Protein AF-A0A941YP83-F1 (afdb_monomer_lite)

Structure (mmCIF, N/CA/C/O backbone):
data_AF-A0A941YP83-F1
#
_entry.id   AF-A0A941YP83-F1
#
loop_
_atom_site.group_PDB
_atom_site.id
_atom_site.type_symbol
_atom_site.label_atom_id
_atom_site.label_alt_id
_atom_site.label_comp_id
_atom_site.label_asym_id
_atom_site.label_entity_id
_atom_site.label_seq_id
_atom_site.pdbx_PDB_ins_code
_atom_site.Cartn_x
_atom_site.Cartn_y
_atom_site.Cartn_z
_atom_site.occupancy
_atom_site.B_iso_or_equiv
_atom_site.auth_seq_id
_atom_site.auth_comp_id
_atom_site.auth_asym_id
_atom_site.auth_atom_id
_atom_site.pdbx_PDB_model_num
ATOM 1 N N . MET A 1 1 ? -4.737 12.667 20.890 1.00 59.06 1 MET A N 1
ATOM 2 C CA . MET A 1 1 ? -4.433 11.363 20.274 1.00 59.06 1 MET A CA 1
ATOM 3 C C . MET A 1 1 ? -3.071 11.506 19.653 1.00 59.06 1 MET A C 1
ATOM 5 O O . MET A 1 1 ? -2.906 12.387 18.814 1.00 59.06 1 MET A O 1
ATOM 9 N N . ASP A 1 2 ? -2.119 10.712 20.114 1.00 71.94 2 ASP A N 1
ATOM 10 C CA . ASP A 1 2 ? -0.749 10.791 19.626 1.00 71.94 2 ASP A CA 1
ATOM 11 C C . ASP A 1 2 ? -0.659 10.155 18.229 1.00 71.94 2 ASP A C 1
ATOM 13 O O . ASP A 1 2 ? -1.465 9.295 17.866 1.00 71.94 2 ASP A O 1
ATOM 17 N N . SER A 1 3 ? 0.315 10.579 17.419 1.00 72.56 3 SER A N 1
ATOM 18 C CA . SER A 1 3 ? 0.510 10.081 16.042 1.00 72.56 3 SER A CA 1
ATOM 19 C C . SER A 1 3 ? 0.628 8.545 15.974 1.00 72.56 3 SER A C 1
ATOM 21 O O . SER A 1 3 ? 0.035 7.891 15.105 1.00 72.56 3 SER A O 1
ATOM 23 N N . ASN A 1 4 ? 1.328 7.954 16.949 1.00 75.50 4 ASN A N 1
ATOM 24 C CA . ASN A 1 4 ? 1.486 6.504 17.060 1.00 75.50 4 ASN A CA 1
ATOM 25 C C . ASN A 1 4 ? 0.162 5.796 17.375 1.00 75.50 4 ASN A C 1
ATOM 27 O O . ASN A 1 4 ? -0.124 4.757 16.778 1.00 75.50 4 ASN A O 1
ATOM 31 N N . ASP A 1 5 ? -0.669 6.375 18.244 1.00 86.00 5 ASP A N 1
ATOM 32 C CA . ASP A 1 5 ? -1.965 5.800 18.613 1.00 86.00 5 ASP A CA 1
ATOM 33 C C . ASP A 1 5 ? -2.933 5.799 17.432 1.00 86.00 5 ASP A C 1
ATOM 35 O O . ASP A 1 5 ? -3.643 4.816 17.206 1.00 86.00 5 ASP A O 1
ATOM 39 N N . LEU A 1 6 ? -2.936 6.870 16.633 1.00 90.44 6 LEU A N 1
ATOM 40 C CA . LEU A 1 6 ? -3.755 6.947 15.424 1.00 90.44 6 LEU A CA 1
ATOM 41 C C . LEU A 1 6 ? -3.362 5.861 14.416 1.00 90.44 6 LEU A C 1
ATOM 43 O O . LEU A 1 6 ? -4.220 5.129 13.919 1.00 90.44 6 LEU A O 1
ATOM 47 N N . THR A 1 7 ? -2.065 5.737 14.134 1.00 92.75 7 THR A N 1
ATOM 48 C CA . THR A 1 7 ? -1.551 4.753 13.172 1.00 92.75 7 THR A CA 1
ATOM 49 C C . THR A 1 7 ? -1.855 3.326 13.630 1.00 92.75 7 THR A C 1
ATOM 51 O O . THR A 1 7 ? -2.344 2.511 12.846 1.00 92.75 7 THR A O 1
ATOM 54 N N . ALA A 1 8 ? -1.648 3.032 14.916 1.00 92.25 8 ALA A N 1
ATOM 55 C CA . ALA A 1 8 ? -1.985 1.740 15.506 1.00 92.25 8 ALA A CA 1
ATOM 56 C C . ALA A 1 8 ? -3.488 1.438 15.420 1.00 92.25 8 ALA A C 1
ATOM 58 O O . ALA A 1 8 ? -3.877 0.333 15.040 1.00 92.25 8 ALA A O 1
ATOM 59 N N . THR A 1 9 ? -4.333 2.431 15.713 1.00 93.75 9 THR A N 1
ATOM 60 C CA . THR A 1 9 ? -5.795 2.312 15.623 1.00 93.75 9 THR A CA 1
ATOM 61 C C . THR A 1 9 ? -6.236 2.006 14.194 1.00 93.75 9 THR A C 1
ATOM 63 O O . THR A 1 9 ? -7.055 1.111 13.979 1.00 93.75 9 THR A O 1
ATOM 66 N N . LEU A 1 10 ? -5.653 2.690 13.204 1.00 95.19 10 LEU A N 1
ATOM 67 C CA . LEU A 1 10 ? -5.913 2.435 11.790 1.00 95.19 10 LEU A CA 1
ATOM 68 C C . LEU A 1 10 ? -5.506 1.013 11.388 1.00 95.19 10 LEU A C 1
ATOM 70 O O . LEU A 1 10 ? -6.281 0.310 10.739 1.00 95.19 10 LEU A O 1
ATOM 74 N N . TYR A 1 11 ? -4.304 0.577 11.776 1.00 95.75 11 TYR A N 1
ATOM 75 C CA . TYR A 1 11 ? -3.815 -0.764 11.455 1.00 95.75 11 TYR A CA 1
ATOM 76 C C . TYR A 1 11 ? -4.683 -1.846 12.082 1.00 95.75 11 TYR A C 1
ATOM 78 O O . TYR A 1 11 ? -5.019 -2.819 11.408 1.00 95.75 11 TYR A O 1
ATOM 86 N N . PHE A 1 12 ? -5.085 -1.659 13.338 1.00 94.81 12 PHE A N 1
ATOM 87 C CA . PHE A 1 12 ? -5.963 -2.586 14.034 1.00 94.81 12 PHE A CA 1
ATOM 88 C C . PHE A 1 12 ? -7.330 -2.685 13.349 1.00 94.81 12 PHE A C 1
ATOM 90 O O . PHE A 1 12 ? -7.764 -3.785 13.010 1.00 94.81 12 PHE A O 1
ATOM 97 N N . ALA A 1 13 ? -7.982 -1.550 13.081 1.00 95.19 13 ALA A N 1
ATOM 98 C CA . ALA A 1 13 ? -9.286 -1.526 12.421 1.00 95.19 13 ALA A CA 1
ATOM 99 C C . ALA A 1 13 ? -9.233 -2.165 11.020 1.00 95.19 13 ALA A C 1
ATOM 101 O O . ALA A 1 13 ? -10.118 -2.942 10.660 1.00 95.19 13 ALA A O 1
ATOM 102 N N . ALA A 1 14 ? -8.167 -1.911 10.252 1.00 96.00 14 ALA A N 1
ATOM 103 C CA . ALA A 1 14 ? -7.959 -2.541 8.951 1.00 96.00 14 ALA A CA 1
ATOM 104 C C . ALA A 1 14 ? -7.740 -4.060 9.062 1.00 96.00 14 ALA A C 1
ATOM 106 O O . ALA A 1 14 ? -8.318 -4.819 8.284 1.00 96.00 14 ALA A O 1
ATOM 107 N N . ALA A 1 15 ? -6.945 -4.512 10.037 1.00 94.56 15 ALA A N 1
ATOM 108 C CA . ALA A 1 15 ? -6.675 -5.929 10.270 1.00 94.56 15 ALA A CA 1
ATOM 109 C C . ALA A 1 15 ? -7.937 -6.693 10.686 1.00 94.56 15 ALA A C 1
ATOM 111 O O . ALA A 1 15 ? -8.229 -7.754 10.130 1.00 94.56 15 ALA A O 1
ATOM 112 N N . VAL A 1 16 ? -8.721 -6.122 11.604 1.00 93.94 16 VAL A N 1
ATOM 113 C CA . VAL A 1 16 ? -10.002 -6.692 12.029 1.00 93.94 16 VAL A CA 1
ATOM 114 C C . VAL A 1 16 ? -10.974 -6.779 10.862 1.00 93.94 16 VAL A C 1
ATOM 116 O O . VAL A 1 16 ? -11.584 -7.824 10.651 1.00 93.94 16 VAL A O 1
ATOM 119 N N . ARG A 1 17 ? -11.086 -5.713 10.066 1.00 92.56 17 ARG A N 1
ATOM 120 C CA . ARG A 1 17 ? -11.955 -5.697 8.889 1.00 92.56 17 ARG A CA 1
ATOM 121 C C . ARG A 1 17 ? -11.590 -6.792 7.885 1.00 92.56 17 ARG A C 1
ATOM 123 O O . ARG A 1 17 ? -12.476 -7.511 7.433 1.00 92.56 17 ARG A O 1
ATOM 130 N N . ALA A 1 18 ? -10.308 -6.906 7.545 1.00 93.38 18 ALA A N 1
ATOM 131 C CA . ALA A 1 18 ? -9.854 -7.820 6.501 1.00 93.38 18 ALA A CA 1
ATOM 132 C C . ALA A 1 18 ? -9.928 -9.292 6.929 1.00 93.38 18 ALA A C 1
ATOM 134 O O . ALA A 1 18 ? -10.187 -10.167 6.101 1.00 93.38 18 ALA A O 1
ATOM 135 N N . GLY A 1 19 ? -9.644 -9.569 8.207 1.00 90.56 19 GLY A N 1
ATOM 136 C CA . GLY A 1 19 ? -9.267 -10.910 8.635 1.00 90.56 19 GLY A CA 1
ATOM 137 C C . GLY A 1 19 ? -9.766 -11.374 9.985 1.00 90.56 19 GLY A C 1
ATOM 138 O O . GLY A 1 19 ? -9.390 -12.478 10.364 1.00 90.56 19 GLY A O 1
ATOM 139 N N . ALA A 1 20 ? -10.575 -10.609 10.720 1.00 91.06 20 ALA A N 1
ATOM 140 C CA . ALA A 1 20 ? -11.104 -11.127 11.975 1.00 91.06 20 ALA A CA 1
ATOM 141 C C . ALA A 1 20 ? -12.072 -12.298 11.756 1.00 91.06 20 ALA A C 1
ATOM 143 O O . ALA A 1 20 ? -12.874 -12.321 10.819 1.00 91.06 20 ALA A O 1
ATOM 144 N N . ASP A 1 21 ? -12.009 -13.269 12.660 1.00 88.69 21 ASP A N 1
ATOM 145 C CA . ASP A 1 21 ? -13.022 -14.306 12.792 1.00 88.69 21 ASP A CA 1
ATOM 146 C C . ASP A 1 21 ? -14.348 -13.741 13.338 1.00 88.69 21 ASP A C 1
ATOM 148 O O . ASP A 1 21 ? -14.451 -12.588 13.759 1.00 88.69 21 ASP A O 1
ATOM 152 N N . SER A 1 22 ? -15.398 -14.565 13.367 1.00 85.00 22 SER A N 1
ATOM 153 C CA . SER A 1 22 ? -16.713 -14.159 13.887 1.00 85.00 22 SER A CA 1
ATOM 154 C C . SER A 1 22 ? -16.694 -13.726 15.360 1.00 85.00 22 SER A C 1
ATOM 156 O O . SER A 1 22 ? -17.587 -13.002 15.808 1.00 85.00 22 SER A O 1
ATOM 158 N N . SER A 1 23 ? -15.703 -14.187 16.124 1.00 82.75 23 SER A N 1
ATOM 159 C CA . SER A 1 23 ? -15.506 -13.848 17.535 1.00 82.75 23 SER A CA 1
ATOM 160 C C . SER A 1 23 ? -14.744 -12.539 17.752 1.00 82.75 23 SER A C 1
ATOM 162 O O . SER A 1 23 ? -14.785 -12.023 18.867 1.00 82.75 23 SER A O 1
ATOM 164 N N . LEU A 1 24 ? -14.092 -11.982 16.723 1.00 85.81 24 LEU A N 1
ATOM 165 C CA . LEU A 1 24 ? -13.143 -10.863 16.822 1.00 85.81 24 LEU A CA 1
ATOM 166 C C . LEU A 1 24 ? -11.983 -11.126 17.795 1.00 85.81 24 LEU A C 1
ATOM 168 O O . LEU A 1 24 ? -11.380 -10.195 18.325 1.00 85.81 24 LEU A O 1
ATOM 172 N N . THR A 1 25 ? -11.675 -12.391 18.057 1.00 87.81 25 THR A N 1
ATOM 173 C CA . THR A 1 25 ? -10.585 -12.798 18.958 1.00 87.81 25 THR A CA 1
ATOM 174 C C . THR A 1 25 ? -9.349 -13.231 18.190 1.00 87.81 25 THR A C 1
ATOM 176 O O . THR A 1 25 ? -8.270 -13.355 18.770 1.00 87.81 25 THR A O 1
ATOM 179 N N . ARG A 1 26 ? -9.502 -13.473 16.887 1.00 90.69 26 ARG A N 1
ATOM 180 C CA . ARG A 1 26 ? -8.458 -14.002 16.022 1.00 90.69 26 ARG A CA 1
ATOM 181 C C . ARG A 1 26 ? -8.469 -13.293 14.680 1.00 90.69 26 ARG A C 1
ATOM 183 O O . ARG A 1 26 ? -9.531 -13.073 14.110 1.00 90.69 26 ARG A O 1
ATOM 190 N N . LEU A 1 27 ? -7.284 -13.007 14.159 1.00 91.06 27 LEU A N 1
ATOM 191 C CA . LEU A 1 27 ? -7.046 -12.643 12.773 1.00 91.06 27 LEU A CA 1
ATOM 192 C C . LEU A 1 27 ? -6.579 -13.881 12.005 1.00 91.06 27 LEU A C 1
ATOM 194 O O . LEU A 1 27 ? -5.657 -14.591 12.419 1.00 91.06 27 LEU A O 1
ATOM 198 N N . LEU A 1 28 ? -7.228 -14.137 10.880 1.00 90.56 28 LEU A N 1
ATOM 199 C CA . LEU A 1 28 ? -6.881 -15.199 9.952 1.00 90.56 28 LEU A CA 1
ATOM 200 C C . LEU A 1 28 ? -5.524 -14.918 9.279 1.00 90.56 28 LEU A C 1
ATOM 202 O O . LEU A 1 28 ? -5.130 -13.757 9.144 1.00 90.56 28 LEU A O 1
ATOM 206 N N . PRO A 1 29 ? -4.830 -15.968 8.804 1.00 89.00 29 PRO A N 1
ATOM 207 C CA . PRO A 1 29 ? -3.650 -15.813 7.962 1.00 89.00 29 PRO A CA 1
ATOM 208 C C . PRO A 1 29 ? -3.911 -14.929 6.746 1.00 89.00 29 PRO A C 1
ATOM 210 O O . PRO A 1 29 ? -4.977 -15.027 6.133 1.00 89.00 29 PRO A O 1
ATOM 213 N N . LEU A 1 30 ? -2.912 -14.137 6.349 1.00 88.94 30 LEU A N 1
ATOM 214 C CA . LEU A 1 30 ? -3.009 -13.214 5.214 1.00 88.94 30 LEU A CA 1
ATOM 215 C C . LEU A 1 30 ? -3.407 -13.925 3.903 1.00 88.94 30 LEU A C 1
ATOM 217 O O . LEU A 1 30 ? -4.178 -13.384 3.116 1.00 88.94 30 LEU A O 1
ATOM 221 N N . GLN A 1 31 ? -2.968 -15.172 3.699 1.00 86.06 31 GLN A N 1
ATOM 222 C CA . GLN A 1 31 ? -3.343 -15.985 2.529 1.00 86.06 31 GLN A CA 1
ATOM 223 C C . GLN A 1 31 ? -4.814 -16.428 2.514 1.00 86.06 31 GLN A C 1
ATOM 225 O O . GLN A 1 31 ? -5.319 -16.850 1.477 1.00 86.06 31 GLN A O 1
ATOM 230 N N . ARG A 1 32 ? -5.498 -16.389 3.663 1.00 87.75 32 ARG A N 1
ATOM 231 C CA . ARG A 1 32 ? -6.898 -16.817 3.814 1.00 87.75 32 ARG A CA 1
ATOM 232 C C . ARG A 1 32 ? -7.880 -15.646 3.841 1.00 87.75 32 ARG A C 1
ATOM 234 O O . ARG A 1 32 ? -9.071 -15.864 4.067 1.00 87.75 32 ARG A O 1
ATOM 241 N N . LEU A 1 33 ? -7.401 -14.418 3.648 1.00 90.12 33 LEU A N 1
ATOM 242 C CA . LEU A 1 33 ? -8.251 -13.234 3.647 1.00 90.12 33 LEU A CA 1
ATOM 243 C C . LEU A 1 33 ? -9.100 -13.172 2.375 1.00 90.12 33 LEU A C 1
ATOM 245 O O . LEU A 1 33 ? -8.645 -13.523 1.288 1.00 90.12 33 LEU A O 1
ATOM 249 N N . LYS A 1 34 ? -10.342 -12.698 2.513 1.00 88.19 34 LYS A N 1
ATOM 250 C CA . LYS A 1 34 ? -11.243 -12.468 1.370 1.00 88.19 34 LYS A CA 1
ATOM 251 C C . LYS A 1 34 ? -10.846 -11.233 0.566 1.00 88.19 34 LYS A C 1
ATOM 253 O O . LYS A 1 34 ? -11.000 -11.215 -0.649 1.00 88.19 34 LYS A O 1
ATOM 258 N N . GLU A 1 35 ? -10.356 -10.213 1.260 1.00 91.62 35 GLU A N 1
ATOM 259 C CA . GLU A 1 35 ? -9.795 -8.992 0.692 1.00 91.62 35 GLU A CA 1
ATOM 260 C C . GLU A 1 35 ? -8.373 -8.799 1.234 1.00 91.62 35 GLU A C 1
ATOM 262 O O . GLU A 1 35 ? -8.103 -9.173 2.379 1.00 91.62 35 GLU A O 1
ATOM 267 N N . PRO A 1 36 ? -7.435 -8.242 0.450 1.00 94.38 36 PRO A N 1
ATOM 268 C CA . PRO A 1 36 ? -6.082 -8.029 0.940 1.00 94.38 36 PRO A CA 1
ATOM 269 C C . PRO A 1 36 ? -6.077 -6.987 2.060 1.00 94.38 36 PRO A C 1
ATOM 271 O O . PRO A 1 36 ? -6.751 -5.958 1.977 1.00 94.38 36 PRO A O 1
ATOM 274 N N . LEU A 1 37 ? -5.268 -7.222 3.095 1.00 95.62 37 LEU A N 1
ATOM 275 C CA . LEU A 1 37 ? -5.107 -6.274 4.199 1.00 95.62 37 LEU A CA 1
ATOM 276 C C . LEU A 1 37 ? -4.529 -4.944 3.702 1.00 95.62 37 LEU A C 1
ATOM 278 O O . LEU A 1 37 ? -5.060 -3.876 4.012 1.00 95.62 37 LEU A O 1
ATOM 282 N N . SER A 1 38 ? -3.475 -5.010 2.889 1.00 95.81 38 SER A N 1
ATOM 283 C CA . SER A 1 38 ? -2.813 -3.854 2.289 1.00 95.81 38 SER A CA 1
ATOM 284 C C . SER A 1 38 ? -2.408 -4.111 0.827 1.00 95.81 38 SER A C 1
ATOM 286 O O . SER A 1 38 ? -2.447 -5.264 0.394 1.00 95.81 38 SER A O 1
ATOM 288 N N . PRO A 1 39 ? -2.033 -3.078 0.044 1.00 94.44 39 PRO A N 1
ATOM 289 C CA . PRO A 1 39 ? -1.714 -3.259 -1.377 1.00 94.44 39 PRO A CA 1
ATOM 290 C C . PRO A 1 39 ? -0.503 -4.169 -1.611 1.00 94.44 39 PRO A C 1
ATOM 292 O O . PRO A 1 39 ? -0.424 -4.869 -2.614 1.00 94.44 39 PRO A O 1
ATOM 295 N N . HIS A 1 40 ? 0.443 -4.200 -0.672 1.00 92.56 40 HIS A N 1
ATOM 296 C CA . HIS A 1 40 ? 1.651 -5.005 -0.796 1.00 92.56 40 HIS A CA 1
ATOM 297 C C . HIS A 1 40 ? 1.919 -5.813 0.472 1.00 92.56 40 HIS A C 1
ATOM 299 O O . HIS A 1 40 ? 1.787 -5.304 1.587 1.00 92.56 40 HIS A O 1
ATOM 305 N N . GLU A 1 41 ? 2.363 -7.059 0.309 1.00 88.38 41 GLU A N 1
ATOM 306 C CA . GLU A 1 41 ? 2.573 -7.994 1.418 1.00 88.38 41 GLU A CA 1
ATOM 307 C C . GLU A 1 41 ? 3.539 -7.435 2.474 1.00 88.38 41 GLU A C 1
ATOM 309 O O . GLU A 1 41 ? 3.243 -7.505 3.665 1.00 88.38 41 GLU A O 1
ATOM 314 N N . SER A 1 42 ? 4.647 -6.810 2.061 1.00 88.44 42 SER A N 1
ATOM 315 C CA . SER A 1 42 ? 5.607 -6.215 3.005 1.00 88.44 42 SER A CA 1
ATOM 316 C C . SER A 1 42 ? 4.962 -5.157 3.905 1.00 88.44 42 SER A C 1
ATOM 318 O O . SER A 1 42 ? 5.320 -5.024 5.077 1.00 88.44 42 SER A O 1
ATOM 320 N N . PHE A 1 43 ? 3.961 -4.431 3.395 1.00 93.62 43 PHE A N 1
ATOM 321 C CA . PHE A 1 43 ? 3.235 -3.464 4.201 1.00 93.62 43 PHE A CA 1
ATOM 322 C C . PHE A 1 43 ? 2.260 -4.150 5.163 1.00 93.62 43 PHE A C 1
ATOM 324 O O . PHE A 1 43 ? 2.180 -3.750 6.321 1.00 93.62 43 PHE A O 1
ATOM 331 N N . SER A 1 44 ? 1.591 -5.226 4.730 1.00 93.50 44 SER A N 1
ATOM 332 C CA . SER A 1 44 ? 0.756 -6.055 5.615 1.00 93.50 44 SER A CA 1
ATOM 333 C C . SER A 1 44 ? 1.576 -6.624 6.781 1.00 93.50 44 SER A C 1
ATOM 335 O O . SER A 1 44 ? 1.158 -6.533 7.932 1.00 93.50 44 SER A O 1
ATOM 337 N N . GLN A 1 45 ? 2.782 -7.133 6.507 1.00 90.81 45 GLN A N 1
ATOM 338 C CA . GLN A 1 45 ? 3.701 -7.634 7.535 1.00 90.81 45 GLN A CA 1
ATOM 339 C C . GLN A 1 45 ? 4.106 -6.533 8.524 1.00 90.81 45 GLN A C 1
ATOM 341 O O . GLN A 1 45 ? 4.033 -6.737 9.734 1.00 90.81 45 GLN A O 1
ATOM 346 N N . ARG A 1 46 ? 4.470 -5.340 8.029 1.00 92.19 46 ARG A N 1
ATOM 347 C CA . ARG A 1 46 ? 4.806 -4.197 8.893 1.00 92.19 46 ARG A CA 1
ATOM 348 C C . ARG A 1 46 ? 3.647 -3.811 9.813 1.00 92.19 46 ARG A C 1
ATOM 350 O O . ARG A 1 46 ? 3.887 -3.528 10.983 1.00 92.19 46 ARG A O 1
ATOM 357 N N . MET A 1 47 ? 2.412 -3.812 9.308 1.00 94.19 47 MET A N 1
ATOM 358 C CA . MET A 1 47 ? 1.225 -3.525 10.121 1.00 94.19 47 MET A CA 1
ATOM 359 C C . MET A 1 47 ? 1.067 -4.541 11.258 1.00 94.19 47 MET A C 1
ATOM 361 O O . MET A 1 47 ? 0.900 -4.146 12.409 1.00 94.19 47 MET A O 1
ATOM 365 N N . LEU A 1 48 ? 1.163 -5.838 10.952 1.00 92.94 48 LEU A N 1
ATOM 366 C CA . LEU A 1 48 ? 1.031 -6.903 11.951 1.00 92.94 48 LEU A CA 1
ATOM 367 C C . LEU A 1 48 ? 2.144 -6.837 13.004 1.00 92.94 48 LEU A C 1
ATOM 3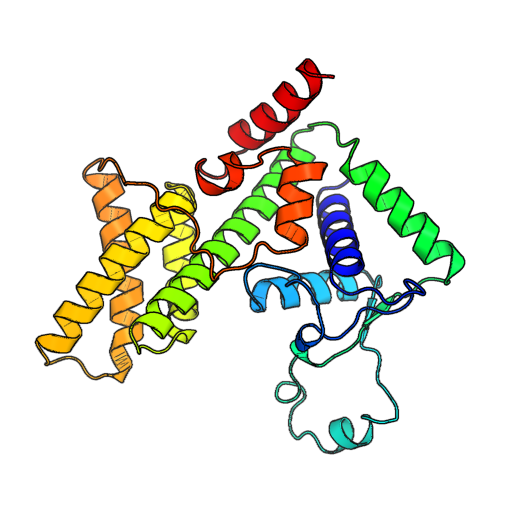69 O O . LEU A 1 48 ? 1.856 -6.898 14.197 1.00 92.94 48 LEU A O 1
ATOM 373 N N . PHE A 1 49 ? 3.397 -6.622 12.597 1.00 91.62 49 PHE A N 1
ATOM 374 C CA . PHE A 1 49 ? 4.504 -6.474 13.544 1.00 91.62 49 PHE A CA 1
ATOM 375 C C . PHE A 1 49 ? 4.386 -5.219 14.414 1.00 91.62 49 PHE A C 1
ATOM 377 O O . PHE A 1 49 ? 4.723 -5.272 15.595 1.00 91.62 49 PHE A O 1
ATOM 384 N N . ALA A 1 50 ? 3.862 -4.112 13.882 1.00 92.81 50 ALA A N 1
ATOM 385 C CA . ALA A 1 50 ? 3.582 -2.922 14.684 1.00 92.81 50 ALA A CA 1
ATOM 386 C C . ALA A 1 50 ? 2.510 -3.203 15.752 1.00 92.81 50 ALA A C 1
ATOM 388 O O . ALA A 1 50 ? 2.695 -2.860 16.918 1.00 92.81 50 ALA A O 1
ATOM 389 N N . LEU A 1 51 ? 1.422 -3.889 15.385 1.00 93.38 51 LEU A N 1
ATOM 390 C CA . LEU A 1 51 ? 0.381 -4.298 16.336 1.00 93.38 51 LEU A CA 1
ATOM 391 C C . LEU A 1 51 ? 0.911 -5.289 17.382 1.00 93.38 51 LEU A C 1
ATOM 393 O O . LEU A 1 51 ? 0.538 -5.207 18.553 1.00 93.38 51 LEU A O 1
ATOM 397 N N . GLN A 1 52 ? 1.800 -6.199 16.981 1.00 92.25 52 GLN A N 1
ATOM 398 C CA . GLN A 1 52 ? 2.456 -7.131 17.894 1.00 92.25 52 GLN A CA 1
ATOM 399 C C . GLN A 1 52 ? 3.361 -6.405 18.893 1.00 92.25 52 GLN A C 1
ATOM 401 O O . GLN A 1 52 ? 3.308 -6.694 20.086 1.00 92.25 52 GLN A O 1
ATOM 406 N N . ALA A 1 53 ? 4.172 -5.451 18.428 1.00 90.69 53 ALA A N 1
ATOM 407 C CA . ALA A 1 53 ? 5.061 -4.669 19.284 1.00 90.69 53 ALA A CA 1
ATOM 408 C C . ALA A 1 53 ? 4.291 -3.852 20.338 1.00 90.69 53 ALA A C 1
ATOM 410 O O . ALA A 1 53 ? 4.790 -3.641 21.439 1.00 90.69 53 ALA A O 1
ATOM 411 N N . LEU A 1 54 ? 3.058 -3.448 20.022 1.00 91.62 54 LEU A N 1
ATOM 412 C CA . LEU A 1 54 ? 2.138 -2.777 20.946 1.00 91.62 54 LEU A CA 1
ATOM 413 C C . LEU A 1 54 ? 1.370 -3.744 21.865 1.00 91.62 54 LEU A C 1
ATOM 415 O O . LEU A 1 54 ? 0.555 -3.306 22.674 1.00 91.62 54 LEU A O 1
ATOM 419 N N . GLY A 1 55 ? 1.585 -5.056 21.734 1.00 90.38 55 GLY A N 1
ATOM 420 C CA . GLY A 1 55 ? 0.889 -6.078 22.516 1.00 90.38 55 GLY A CA 1
ATOM 421 C C . GLY A 1 55 ? -0.595 -6.230 22.169 1.00 90.38 55 GLY A C 1
ATOM 422 O O . GLY A 1 55 ? -1.341 -6.807 22.954 1.00 90.38 55 GLY A O 1
ATOM 423 N N . VAL A 1 56 ? -1.038 -5.716 21.017 1.00 91.44 56 VAL A N 1
ATOM 424 C CA . VAL A 1 56 ? -2.435 -5.816 20.556 1.00 91.44 56 VAL A CA 1
ATOM 425 C C . VAL A 1 56 ? -2.730 -7.212 20.019 1.00 91.44 56 VAL A C 1
ATOM 427 O O . VAL A 1 56 ? -3.816 -7.751 20.239 1.00 91.44 56 VAL A O 1
ATOM 430 N N . ILE A 1 57 ? -1.758 -7.799 19.320 1.00 91.94 57 ILE A N 1
ATOM 431 C CA . ILE A 1 57 ? -1.852 -9.147 18.767 1.00 91.94 57 ILE A CA 1
ATOM 432 C C . ILE A 1 57 ? -0.620 -9.976 19.110 1.00 91.94 57 ILE A C 1
ATOM 434 O O . ILE A 1 57 ? 0.469 -9.447 19.322 1.00 91.94 57 ILE A O 1
ATOM 438 N N . GLN A 1 58 ? -0.781 -11.291 19.106 1.00 89.19 58 GLN A N 1
ATOM 439 C CA . GLN A 1 58 ? 0.308 -12.253 19.233 1.00 89.19 58 GLN A CA 1
ATOM 440 C C . GLN A 1 58 ? 0.137 -13.362 18.198 1.00 89.19 58 GLN A C 1
ATOM 442 O O . GLN A 1 58 ? -0.999 -13.714 17.873 1.00 89.19 58 GLN A O 1
ATOM 447 N N . PRO A 1 59 ? 1.234 -13.928 17.670 1.00 86.25 59 PRO A N 1
ATOM 448 C CA . PRO A 1 59 ? 1.135 -15.074 16.780 1.00 86.25 59 PRO A CA 1
ATOM 449 C C . PRO A 1 59 ? 0.454 -16.228 17.521 1.00 86.25 59 PRO A C 1
ATOM 451 O O . PRO A 1 59 ? 0.842 -16.595 18.631 1.00 86.25 59 PRO A O 1
ATOM 454 N N . GLU A 1 60 ? -0.590 -16.789 16.919 1.00 77.88 60 GLU A N 1
ATOM 455 C CA . GLU A 1 60 ? -1.288 -17.933 17.486 1.00 77.88 60 GLU A CA 1
ATOM 456 C C . GLU A 1 60 ? -0.624 -19.217 17.002 1.00 77.88 60 GLU A C 1
ATOM 458 O O . GLU A 1 60 ? -0.820 -19.671 15.872 1.00 77.88 60 GLU A O 1
ATOM 463 N N . LEU A 1 61 ? 0.179 -19.796 17.888 1.00 67.06 61 LEU A N 1
ATOM 464 C CA . LEU A 1 61 ? 0.820 -21.082 17.676 1.00 67.06 61 LEU A CA 1
ATOM 465 C C . LEU A 1 61 ? -0.245 -22.180 17.795 1.00 67.06 61 LEU A C 1
ATOM 467 O O . LEU A 1 61 ? -0.626 -22.579 18.894 1.00 67.06 61 LEU A O 1
ATOM 471 N N . SER A 1 62 ? -0.771 -22.650 16.663 1.00 56.44 62 SER A N 1
ATOM 472 C CA . SER A 1 62 ? -1.667 -23.808 16.670 1.00 56.44 62 SER A CA 1
ATOM 473 C C . SER A 1 62 ? -0.876 -25.068 17.015 1.00 56.44 62 SER A C 1
ATOM 475 O O . SER A 1 62 ? 0.123 -25.354 16.359 1.00 56.44 62 SER A O 1
ATOM 477 N N . LEU A 1 63 ? -1.355 -25.872 17.971 1.00 49.94 63 LEU A N 1
ATOM 478 C CA . LEU A 1 63 ? -0.786 -27.195 18.278 1.00 49.94 63 LEU A CA 1
ATOM 479 C C . LEU A 1 63 ? -0.780 -28.126 17.053 1.00 49.94 63 LEU A C 1
ATOM 481 O O . LEU A 1 63 ? 0.124 -28.938 16.920 1.00 49.94 63 LEU A O 1
ATOM 485 N N . SER A 1 64 ? -1.731 -27.957 16.126 1.00 51.09 64 SER A N 1
ATOM 486 C CA . SER A 1 64 ? -1.786 -28.717 14.866 1.00 51.09 64 SER A CA 1
ATOM 487 C C . SER A 1 64 ? -0.654 -28.391 13.891 1.00 51.09 64 SER A C 1
ATOM 489 O O . SER A 1 64 ? -0.436 -29.148 12.957 1.00 51.09 64 SER A O 1
ATOM 491 N N . ASN A 1 65 ? 0.027 -27.259 14.087 1.00 50.62 65 ASN A N 1
ATOM 492 C CA . ASN A 1 65 ? 1.163 -26.836 13.277 1.00 50.62 65 ASN A CA 1
ATOM 493 C C . ASN A 1 65 ? 2.440 -26.777 14.124 1.00 50.62 65 ASN A C 1
ATOM 495 O O . ASN A 1 65 ? 3.500 -26.539 13.579 1.00 50.62 65 ASN A O 1
ATOM 499 N N . ALA A 1 66 ? 2.392 -26.991 15.442 1.00 48.53 66 ALA A N 1
ATOM 500 C CA . ALA A 1 66 ? 3.574 -26.890 16.301 1.00 48.53 66 ALA A CA 1
ATOM 501 C C . ALA A 1 66 ? 4.692 -27.867 15.885 1.00 48.53 66 ALA A C 1
ATOM 503 O O . ALA A 1 66 ? 5.870 -27.542 16.019 1.00 48.53 66 ALA A O 1
ATOM 504 N N . GLU A 1 67 ? 4.337 -29.023 15.317 1.00 48.03 67 GLU A N 1
ATOM 505 C CA . GLU A 1 67 ? 5.299 -29.964 14.728 1.00 48.03 67 GLU A CA 1
ATOM 506 C C . GLU A 1 67 ? 5.954 -29.410 13.450 1.00 48.03 67 GLU A C 1
ATOM 508 O O . GLU A 1 67 ? 7.167 -29.552 13.288 1.00 48.03 67 GLU A O 1
ATOM 513 N N . ASP A 1 68 ? 5.212 -28.677 12.609 1.00 49.03 68 ASP A N 1
ATOM 514 C CA . ASP A 1 68 ? 5.771 -27.958 11.451 1.00 49.03 68 ASP A CA 1
ATOM 515 C C . ASP A 1 68 ? 6.748 -26.857 11.897 1.00 49.03 68 ASP A C 1
ATOM 517 O O . ASP A 1 68 ? 7.681 -26.524 11.178 1.00 49.03 68 ASP A O 1
ATOM 521 N N . TRP A 1 69 ? 6.578 -26.299 13.102 1.00 53.25 69 TRP A N 1
ATOM 522 C CA . TRP A 1 69 ? 7.445 -25.242 13.644 1.00 53.25 69 TRP A CA 1
ATOM 523 C C . TRP A 1 69 ? 8.709 -25.780 14.312 1.00 53.25 69 TRP A C 1
ATOM 525 O O . TRP A 1 69 ? 9.752 -25.139 14.244 1.00 53.25 69 TRP A O 1
ATOM 535 N N . LEU A 1 70 ? 8.626 -26.943 14.962 1.00 51.16 70 LEU A N 1
ATOM 536 C CA . LEU A 1 70 ? 9.786 -27.632 15.538 1.00 51.16 70 LEU A CA 1
ATOM 537 C C . LEU A 1 70 ? 10.682 -28.257 14.458 1.00 51.16 70 LEU A C 1
ATOM 539 O O . LEU A 1 70 ? 11.854 -28.527 14.714 1.00 51.16 70 LEU A O 1
ATOM 543 N N . THR A 1 71 ? 10.132 -28.490 13.262 1.00 52.22 71 THR A N 1
ATOM 544 C CA . THR A 1 71 ? 10.842 -29.069 12.112 1.00 52.22 71 THR A CA 1
ATOM 545 C C . THR A 1 71 ? 11.203 -28.050 11.028 1.00 52.22 71 THR A C 1
ATOM 547 O O . THR A 1 71 ? 12.117 -28.322 10.244 1.00 52.22 71 THR A O 1
ATOM 550 N N . ALA A 1 72 ? 10.556 -26.877 10.994 1.00 47.72 72 ALA A N 1
ATOM 551 C CA . ALA A 1 72 ? 10.952 -25.766 10.135 1.00 47.72 72 ALA A CA 1
ATOM 552 C C . ALA A 1 72 ? 12.384 -25.338 10.475 1.00 47.72 72 ALA A C 1
ATOM 554 O O . ALA A 1 72 ? 12.667 -24.846 11.567 1.00 47.72 72 ALA A O 1
ATOM 555 N N . LYS A 1 73 ? 13.297 -25.537 9.520 1.00 44.16 73 LYS A N 1
ATOM 556 C CA . LYS A 1 73 ? 14.716 -25.201 9.681 1.00 44.16 73 LYS A CA 1
ATOM 557 C C . LYS A 1 73 ? 14.949 -23.706 9.867 1.00 44.16 73 LYS A C 1
ATOM 559 O O . LYS A 1 73 ? 15.956 -23.351 10.466 1.00 44.16 73 LYS A O 1
ATOM 564 N N . ASP A 1 74 ? 14.012 -22.867 9.425 1.00 45.22 74 ASP A N 1
ATOM 565 C CA . ASP A 1 74 ? 14.036 -21.430 9.647 1.00 45.22 74 ASP A CA 1
ATOM 566 C C . ASP A 1 74 ? 12.619 -20.855 9.791 1.00 45.22 74 ASP A C 1
ATOM 568 O O . ASP A 1 74 ? 11.739 -21.051 8.955 1.00 45.22 74 ASP A O 1
ATOM 572 N N . TRP A 1 75 ? 12.413 -20.050 10.832 1.00 48.91 75 TRP A N 1
ATOM 573 C CA . TRP A 1 75 ? 11.210 -19.239 11.073 1.00 48.91 75 TRP A CA 1
ATOM 574 C C . TRP A 1 75 ? 10.829 -18.323 9.893 1.00 48.91 75 TRP A C 1
ATOM 576 O O . TRP A 1 75 ? 9.669 -17.939 9.750 1.00 48.91 75 TRP A O 1
ATOM 586 N N . PHE A 1 76 ? 11.794 -17.995 9.029 1.00 46.91 76 PHE A N 1
ATOM 587 C CA . PHE A 1 76 ? 11.581 -17.253 7.787 1.00 46.91 76 PHE A CA 1
ATOM 588 C C . PHE A 1 76 ? 10.885 -18.071 6.686 1.00 46.91 76 PHE A C 1
ATOM 590 O O . PHE A 1 76 ? 10.260 -17.469 5.814 1.00 46.91 76 PHE A O 1
ATOM 597 N N . GLU A 1 77 ? 10.953 -19.409 6.708 1.00 44.78 77 GLU A N 1
ATOM 598 C CA . GLU A 1 77 ? 10.402 -20.265 5.643 1.00 44.78 77 GLU A CA 1
ATOM 599 C C . GLU A 1 77 ? 8.877 -20.417 5.727 1.00 44.78 77 GLU A C 1
ATOM 601 O O . GLU A 1 77 ? 8.209 -20.475 4.696 1.00 44.78 77 GLU A O 1
ATOM 606 N N . MET A 1 78 ? 8.301 -20.410 6.936 1.00 53.31 78 MET A N 1
ATOM 607 C CA . MET A 1 78 ? 6.845 -20.517 7.131 1.00 53.31 78 MET A CA 1
ATOM 608 C C . MET A 1 78 ? 6.095 -19.216 6.809 1.00 53.31 78 MET A C 1
ATOM 610 O O . MET A 1 78 ? 4.893 -19.269 6.565 1.00 53.31 78 MET A O 1
ATOM 614 N N . GLY A 1 79 ? 6.788 -18.073 6.728 1.00 63.19 79 GLY A N 1
ATOM 615 C CA . GLY A 1 79 ? 6.259 -16.780 6.281 1.00 63.19 79 GLY A CA 1
ATOM 616 C C . GLY A 1 79 ? 5.143 -16.189 7.172 1.00 63.19 79 GLY A C 1
ATOM 617 O O . GLY A 1 79 ? 4.157 -16.860 7.469 1.00 63.19 79 GLY A O 1
ATOM 618 N N . PRO A 1 80 ? 5.167 -14.887 7.525 1.00 67.56 80 PRO A N 1
ATOM 619 C CA . PRO A 1 80 ? 4.085 -14.248 8.300 1.00 67.56 80 PRO A CA 1
ATOM 620 C C . PRO A 1 80 ? 2.695 -14.369 7.647 1.00 67.56 80 PRO A C 1
ATOM 622 O O . PRO A 1 80 ? 1.666 -14.179 8.289 1.00 67.56 80 PRO A O 1
ATOM 625 N N . GLN A 1 81 ? 2.680 -14.690 6.354 1.00 73.88 81 GLN A N 1
ATOM 626 C CA . GLN A 1 81 ? 1.509 -14.890 5.515 1.00 73.88 81 GLN A CA 1
ATOM 627 C C . GLN A 1 81 ? 0.628 -16.076 5.921 1.00 73.88 81 GLN A C 1
ATOM 629 O O . GLN A 1 81 ? -0.579 -16.059 5.666 1.00 73.88 81 GLN A O 1
ATOM 634 N N . THR A 1 82 ? 1.220 -17.107 6.527 1.00 78.12 82 THR A N 1
ATOM 635 C CA . THR A 1 82 ? 0.523 -18.345 6.915 1.00 78.12 82 THR A CA 1
ATOM 636 C C . THR A 1 82 ? 0.061 -18.323 8.374 1.00 78.12 82 THR A C 1
ATOM 638 O O . THR A 1 82 ? -0.744 -19.161 8.785 1.00 78.12 82 THR A O 1
ATOM 641 N N . LEU A 1 83 ? 0.528 -17.337 9.145 1.00 80.50 83 LEU A N 1
ATOM 642 C CA . LEU A 1 83 ? 0.296 -17.223 10.576 1.00 80.50 83 LEU A CA 1
ATOM 643 C C . LEU A 1 83 ? -1.064 -16.609 10.882 1.00 80.50 83 LEU A C 1
ATOM 645 O O . LEU A 1 83 ? -1.402 -15.535 10.388 1.00 80.50 83 LEU A O 1
ATOM 649 N N . ALA A 1 84 ? -1.816 -17.273 11.754 1.00 86.62 84 ALA A N 1
ATOM 650 C CA . ALA A 1 84 ? -2.946 -16.650 12.422 1.00 86.62 84 ALA A CA 1
ATOM 651 C C . ALA A 1 84 ? -2.456 -15.836 13.625 1.00 86.62 84 ALA A C 1
ATOM 653 O O . ALA A 1 84 ? -1.428 -16.155 14.227 1.00 86.62 84 ALA A O 1
ATOM 654 N N . TRP A 1 85 ? -3.221 -14.817 14.004 1.00 89.44 85 TRP A N 1
ATOM 655 C CA . TRP A 1 85 ? -2.871 -13.928 15.106 1.00 89.44 85 TRP A CA 1
ATOM 656 C C . TRP A 1 85 ? -4.005 -13.872 16.114 1.00 89.44 85 TRP A C 1
ATOM 658 O O . TRP A 1 85 ? -5.149 -13.609 15.759 1.00 89.44 85 TRP A O 1
ATOM 668 N N . ARG A 1 86 ? -3.696 -14.082 17.386 1.00 91.19 86 ARG A N 1
ATOM 669 C CA . ARG A 1 86 ? -4.633 -13.882 18.484 1.00 91.19 86 ARG A CA 1
ATOM 670 C C . ARG A 1 86 ? -4.656 -12.407 18.865 1.00 91.19 86 ARG A C 1
ATOM 672 O O . ARG A 1 86 ? -3.599 -11.808 19.036 1.00 91.19 86 ARG A O 1
ATOM 679 N N . ILE A 1 87 ? -5.844 -11.843 19.055 1.00 91.62 87 ILE A N 1
ATOM 680 C CA . ILE A 1 87 ? -6.019 -10.510 19.641 1.00 91.62 87 ILE A CA 1
ATOM 681 C C . ILE A 1 87 ? -5.923 -10.643 21.165 1.00 91.62 87 ILE A C 1
ATOM 683 O O . ILE A 1 87 ? -6.587 -11.484 21.775 1.00 91.62 87 ILE A O 1
ATOM 687 N N . CYS A 1 88 ? -5.068 -9.837 21.789 1.00 90.81 88 CYS A N 1
ATOM 688 C CA . CYS A 1 88 ? -4.684 -9.953 23.198 1.00 90.81 88 CYS A CA 1
ATOM 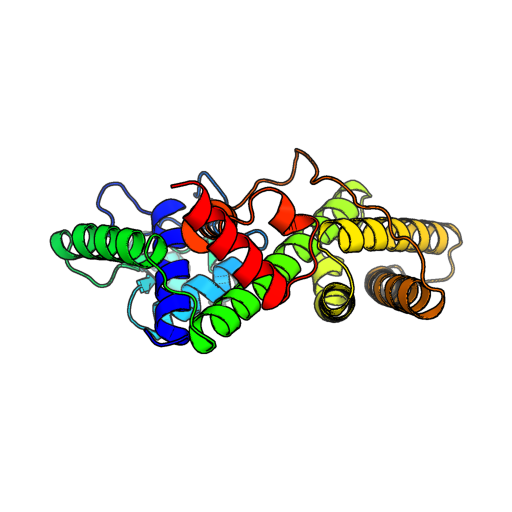689 C C . CYS A 1 88 ? -5.664 -9.260 24.158 1.00 90.81 88 CYS A C 1
ATOM 691 O O . CYS A 1 88 ? -5.250 -8.654 25.144 1.00 90.81 88 CYS A O 1
ATOM 693 N N . TRP A 1 89 ? -6.965 -9.363 23.889 1.00 87.44 89 TRP A N 1
ATOM 694 C CA . TRP A 1 89 ? -8.028 -8.821 24.737 1.00 87.44 89 TRP A CA 1
ATOM 695 C C . TRP A 1 89 ? -9.084 -9.881 25.040 1.00 87.44 89 TRP A C 1
ATOM 697 O O . TRP A 1 89 ? -9.110 -10.951 24.424 1.00 87.44 89 TRP A O 1
ATOM 707 N N . SER A 1 90 ? -9.950 -9.605 26.018 1.00 85.31 90 SER A N 1
ATOM 708 C CA . SER A 1 90 ? -11.094 -10.479 26.260 1.00 85.31 90 SER A CA 1
ATOM 709 C C . SER A 1 90 ? -12.105 -10.365 25.102 1.00 85.31 90 SER A C 1
ATOM 711 O O . SER A 1 90 ? -12.181 -9.316 24.457 1.00 85.31 90 SER A O 1
ATOM 713 N N . PRO A 1 91 ? -12.916 -11.403 24.819 1.00 80.19 91 PRO A N 1
ATOM 714 C CA . PRO A 1 91 ? -13.883 -11.354 23.717 1.00 80.19 91 PRO A CA 1
ATOM 715 C C . PRO A 1 91 ? -14.888 -10.191 23.809 1.00 80.19 91 PRO A C 1
ATOM 717 O O . PRO A 1 91 ? -15.303 -9.655 22.781 1.00 80.19 91 PRO A O 1
ATOM 720 N N . GLY A 1 92 ? -15.274 -9.793 25.030 1.00 80.12 92 GLY A N 1
ATOM 721 C CA . GLY A 1 92 ? -16.130 -8.625 25.263 1.00 80.12 92 GLY A CA 1
ATOM 722 C C . GLY A 1 92 ? -15.429 -7.325 24.866 1.00 80.12 92 GLY A C 1
ATOM 723 O O . GLY A 1 92 ? -15.969 -6.548 24.076 1.00 80.12 92 GLY A O 1
ATOM 724 N N . ASP A 1 93 ? -14.182 -7.162 25.311 1.00 86.69 93 ASP A N 1
ATOM 725 C CA . ASP A 1 93 ? -13.365 -5.982 25.015 1.00 86.69 93 ASP A CA 1
ATOM 726 C C . ASP A 1 93 ? -13.034 -5.863 23.524 1.00 86.69 93 ASP A C 1
ATOM 728 O O . ASP A 1 93 ? -12.918 -4.754 23.010 1.00 86.69 93 ASP A O 1
ATOM 732 N N . CYS A 1 94 ? -12.888 -6.977 22.795 1.00 84.12 94 CYS A N 1
ATOM 733 C CA . CYS A 1 94 ? -12.597 -6.946 21.358 1.00 84.12 94 CYS A CA 1
ATOM 734 C C . CYS A 1 94 ? -13.674 -6.194 20.567 1.00 84.12 94 CYS A C 1
ATOM 736 O O . CYS A 1 94 ? -13.356 -5.375 19.701 1.00 84.12 94 CYS A O 1
ATOM 738 N N . ARG A 1 95 ? -14.955 -6.453 20.864 1.00 85.50 95 ARG A N 1
ATOM 739 C CA . ARG A 1 95 ? -16.079 -5.774 20.199 1.00 85.50 95 ARG A CA 1
ATOM 740 C C . ARG A 1 95 ? -16.107 -4.294 20.546 1.00 85.50 95 ARG A C 1
ATOM 742 O O . ARG A 1 95 ? -16.243 -3.467 19.646 1.00 85.50 95 ARG A O 1
ATOM 749 N N . GLU A 1 96 ? -15.947 -3.974 21.825 1.00 87.19 96 GLU A N 1
ATOM 750 C CA . GLU A 1 96 ? -15.943 -2.596 22.312 1.00 87.19 96 GLU A CA 1
ATOM 751 C C . GLU A 1 96 ? -14.779 -1.795 21.724 1.00 87.19 96 GLU A C 1
ATOM 753 O O . GLU A 1 96 ? -14.991 -0.729 21.152 1.00 87.19 96 GLU A O 1
ATOM 758 N N . ARG A 1 97 ? -13.556 -2.334 21.761 1.00 87.06 97 ARG A N 1
ATOM 759 C CA . ARG A 1 97 ? -12.366 -1.678 21.203 1.00 87.06 97 ARG A CA 1
ATOM 760 C C . ARG A 1 97 ? -12.448 -1.510 19.696 1.00 87.06 97 ARG A C 1
ATOM 762 O O . ARG A 1 97 ? -12.033 -0.473 19.190 1.00 87.06 97 ARG A O 1
ATOM 769 N N . ASN A 1 98 ? -13.014 -2.477 18.974 1.00 87.81 98 ASN A N 1
ATOM 770 C CA . ASN A 1 98 ? -13.277 -2.311 17.547 1.00 87.81 98 ASN A CA 1
ATOM 771 C C . ASN A 1 98 ? -14.306 -1.198 17.284 1.00 87.81 98 ASN A C 1
ATOM 773 O O . ASN A 1 98 ? -14.106 -0.367 16.399 1.00 87.81 98 ASN A O 1
ATOM 777 N N . ALA A 1 99 ? -15.392 -1.133 18.059 1.00 88.38 99 ALA A N 1
ATOM 778 C CA . ALA A 1 99 ? -16.370 -0.051 17.942 1.00 88.38 99 ALA A CA 1
ATOM 779 C C . ALA A 1 99 ? -15.745 1.317 18.268 1.00 88.38 99 ALA A C 1
ATOM 781 O O . ALA A 1 99 ? -15.930 2.273 17.515 1.00 88.38 99 ALA A O 1
ATOM 782 N N . MET A 1 100 ? -14.938 1.390 19.328 1.00 88.25 100 MET A N 1
ATOM 783 C CA . MET A 1 100 ? -14.222 2.597 19.737 1.00 88.25 100 MET A CA 1
ATOM 784 C C . MET A 1 100 ? -13.213 3.044 18.675 1.00 88.25 100 MET A C 1
ATOM 786 O O . MET A 1 100 ? -13.189 4.219 18.327 1.00 88.25 100 MET A O 1
ATOM 790 N N . ALA A 1 101 ? -12.434 2.120 18.105 1.00 89.19 101 ALA A N 1
ATOM 791 C CA . ALA A 1 101 ? -11.515 2.413 17.008 1.00 89.19 101 ALA A CA 1
ATOM 792 C C . ALA A 1 101 ? -12.258 3.020 15.809 1.00 89.19 101 ALA A C 1
ATOM 794 O O . ALA A 1 101 ? -11.863 4.063 15.298 1.00 89.19 101 ALA A O 1
ATOM 795 N N . ASN A 1 102 ? -13.384 2.427 15.403 1.00 89.69 102 ASN A N 1
ATOM 796 C CA . ASN A 1 102 ? -14.189 2.953 14.300 1.00 89.69 102 ASN A CA 1
ATOM 797 C C . ASN A 1 102 ? -14.801 4.329 14.609 1.00 89.69 102 ASN A C 1
ATOM 799 O O . ASN A 1 102 ? -14.840 5.192 13.729 1.00 89.69 102 ASN A O 1
ATOM 803 N N . ALA A 1 103 ? -15.250 4.562 15.844 1.00 89.06 103 ALA A N 1
ATOM 804 C CA . ALA A 1 103 ? -15.759 5.862 16.271 1.00 89.06 103 ALA A CA 1
ATOM 805 C C . ALA A 1 103 ? -14.656 6.934 16.250 1.00 89.06 103 ALA A C 1
ATOM 807 O O . ALA A 1 103 ? -14.853 8.002 15.670 1.00 89.06 103 ALA A O 1
ATOM 808 N N . LEU A 1 104 ? -13.477 6.615 16.796 1.00 89.19 104 LEU A N 1
ATOM 809 C CA . LEU A 1 104 ? -12.308 7.497 16.797 1.00 89.19 104 LEU A CA 1
ATOM 810 C C . LEU A 1 104 ? -11.891 7.869 15.376 1.00 89.19 104 LEU A C 1
ATOM 812 O O . LEU A 1 104 ? -11.740 9.050 15.085 1.00 89.19 104 LEU A O 1
ATOM 816 N N . LEU A 1 105 ? -11.771 6.882 14.481 1.00 89.19 105 LEU A N 1
ATOM 817 C CA . LEU A 1 105 ? -11.361 7.094 13.090 1.00 89.19 105 LEU A CA 1
ATOM 818 C C . LEU A 1 105 ? -12.353 7.944 12.286 1.00 89.19 105 LEU A C 1
ATOM 820 O O . LEU A 1 105 ? -11.940 8.688 11.401 1.00 89.19 105 LEU A O 1
ATOM 824 N N . SER A 1 106 ? -13.648 7.858 12.598 1.00 86.25 106 SER A N 1
ATOM 825 C CA . SER A 1 106 ? -14.691 8.632 11.906 1.00 86.25 106 SER A CA 1
ATOM 826 C C . SER A 1 106 ? -14.797 10.078 12.404 1.00 86.25 106 SER A C 1
ATOM 828 O O . SER A 1 106 ? -15.312 10.937 11.689 1.00 86.25 106 SER A O 1
ATOM 830 N N . GLY A 1 107 ? -14.345 10.339 13.636 1.00 85.44 107 GLY A N 1
ATOM 831 C CA . GLY A 1 107 ? -14.472 11.621 14.334 1.00 85.44 107 GLY A CA 1
ATOM 832 C C . GLY A 1 107 ? -13.170 12.414 14.454 1.00 85.44 107 GLY A C 1
ATOM 833 O O . GLY A 1 107 ? -13.089 13.310 15.289 1.00 85.44 107 GLY A O 1
ATOM 834 N N . ILE A 1 108 ? -12.140 12.087 13.668 1.00 88.12 108 ILE A N 1
ATOM 835 C CA . ILE A 1 108 ? -10.818 12.712 13.788 1.00 88.12 108 ILE A CA 1
ATOM 836 C C . ILE A 1 108 ? -10.889 14.218 13.511 1.00 88.12 108 ILE A C 1
ATOM 838 O O . ILE A 1 108 ? -11.386 14.664 12.470 1.00 88.12 108 ILE A O 1
ATOM 842 N N . GLU A 1 109 ? -10.318 15.004 14.424 1.00 86.88 109 GLU A N 1
ATOM 843 C CA . GLU A 1 109 ? -10.078 16.431 14.228 1.00 86.88 109 GLU A CA 1
ATOM 844 C C . GLU A 1 109 ? -8.708 16.703 13.596 1.00 86.88 109 GLU A C 1
ATOM 846 O O . GLU A 1 109 ? -7.707 16.126 14.028 1.00 86.88 109 GLU A O 1
ATOM 851 N N . PRO A 1 110 ? -8.640 17.570 12.567 1.00 87.50 110 PRO A N 1
ATOM 852 C CA . PRO A 1 110 ? -7.391 17.876 11.888 1.00 87.50 110 PRO A CA 1
ATOM 853 C C . PRO A 1 110 ? -6.516 18.782 12.765 1.00 87.50 110 PRO A C 1
ATOM 855 O O . PRO A 1 110 ? -6.637 20.004 12.738 1.00 87.50 110 PRO A O 1
ATOM 858 N N . SER A 1 111 ? -5.614 18.176 13.535 1.00 91.69 111 SER A N 1
ATOM 859 C CA . SER A 1 111 ? -4.465 18.852 14.147 1.00 91.69 111 SER A CA 1
ATOM 860 C C . SER A 1 111 ? -3.205 18.629 13.305 1.00 91.69 111 SER A C 1
ATOM 862 O O . SER A 1 111 ? -3.153 17.705 12.493 1.00 91.69 111 SER A O 1
ATOM 864 N N . ASN A 1 112 ? -2.159 19.438 13.501 1.00 91.44 112 ASN A N 1
ATOM 865 C CA . ASN A 1 112 ? -0.901 19.272 12.759 1.00 91.44 112 ASN A CA 1
ATOM 866 C C . ASN A 1 112 ? -0.293 17.870 12.942 1.00 91.44 112 ASN A C 1
ATOM 868 O O . ASN A 1 112 ? 0.140 17.263 11.964 1.00 91.44 112 ASN A O 1
ATOM 872 N N . ASP A 1 113 ? -0.314 17.329 14.162 1.00 92.00 113 ASP A N 1
ATOM 873 C CA . ASP A 1 113 ? 0.238 16.000 14.454 1.00 92.00 113 ASP A CA 1
ATOM 874 C C . ASP A 1 113 ? -0.559 14.887 13.768 1.00 92.00 113 ASP A C 1
ATOM 876 O O . ASP A 1 113 ? 0.021 13.976 13.179 1.00 92.00 113 ASP A O 1
ATOM 880 N N . VAL A 1 114 ? -1.890 14.998 13.774 1.00 92.88 114 VAL A N 1
ATOM 881 C CA . VAL A 1 114 ? -2.786 14.072 13.072 1.00 92.88 114 VAL A CA 1
ATOM 882 C C . VAL A 1 114 ? -2.556 14.136 11.566 1.00 92.88 114 VAL A C 1
ATOM 884 O O . VAL A 1 114 ? -2.429 13.101 10.919 1.00 92.88 114 VAL A O 1
ATOM 887 N N . LEU A 1 115 ? -2.479 15.337 10.991 1.00 94.88 115 LEU A N 1
ATOM 888 C CA . LEU A 1 115 ? -2.273 15.509 9.555 1.00 94.88 115 LEU A CA 1
ATOM 889 C C . LEU A 1 115 ? -0.924 14.940 9.101 1.00 94.88 115 LEU A C 1
ATOM 891 O O . LEU A 1 115 ? -0.855 14.315 8.043 1.00 94.88 115 LEU A O 1
ATOM 895 N N . ASN A 1 116 ? 0.130 15.116 9.902 1.00 95.44 116 ASN A N 1
ATOM 896 C CA . ASN A 1 116 ? 1.438 14.522 9.631 1.00 95.44 116 ASN A CA 1
ATOM 897 C C . ASN A 1 116 ? 1.388 12.990 9.715 1.00 95.44 116 ASN A C 1
ATOM 899 O O . ASN A 1 116 ? 1.847 12.323 8.792 1.00 95.44 116 ASN A O 1
ATOM 903 N N . ALA A 1 117 ? 0.745 12.431 10.746 1.00 95.00 117 ALA A N 1
ATOM 904 C CA . ALA A 1 117 ? 0.555 10.985 10.880 1.00 95.00 117 ALA A CA 1
ATOM 905 C C . ALA A 1 117 ? -0.205 10.386 9.682 1.00 95.00 117 ALA A C 1
ATOM 907 O O . ALA A 1 117 ? 0.204 9.382 9.100 1.00 95.00 117 ALA A O 1
ATOM 908 N N . LEU A 1 118 ? -1.298 11.035 9.265 1.00 95.81 118 LEU A N 1
ATOM 909 C CA . LEU A 1 118 ? -2.091 10.618 8.107 1.00 95.81 118 LEU A CA 1
ATOM 910 C C . LEU A 1 118 ? -1.310 10.737 6.797 1.00 95.81 118 LEU A C 1
ATOM 912 O O . LEU A 1 118 ? -1.464 9.887 5.921 1.00 95.81 118 LEU A O 1
ATOM 916 N N . LEU A 1 119 ? -0.469 11.763 6.652 1.00 96.44 119 LEU A N 1
ATOM 917 C CA . LEU A 1 119 ? 0.407 11.899 5.493 1.00 96.44 119 LEU A CA 1
ATOM 918 C C . LEU A 1 119 ? 1.445 10.775 5.435 1.00 96.44 119 LEU A C 1
ATOM 920 O O . LEU A 1 119 ? 1.682 10.233 4.356 1.00 96.44 119 LEU A O 1
ATOM 924 N N . ASP A 1 120 ? 2.052 10.415 6.561 1.00 96.06 120 ASP A N 1
ATOM 925 C CA . ASP A 1 120 ? 3.032 9.329 6.607 1.00 96.06 120 ASP A CA 1
ATOM 926 C C . ASP A 1 120 ? 2.384 7.990 6.241 1.00 96.06 120 ASP A C 1
ATOM 928 O O . ASP A 1 120 ? 2.895 7.273 5.376 1.00 96.06 120 ASP A O 1
ATOM 932 N N . VAL A 1 121 ? 1.182 7.723 6.764 1.00 96.38 121 VAL A N 1
ATOM 933 C CA . VAL A 1 121 ? 0.363 6.578 6.342 1.00 96.38 121 VAL A CA 1
ATOM 934 C C . VAL A 1 121 ? 0.036 6.641 4.847 1.00 96.38 121 VAL A C 1
ATOM 936 O O . VAL A 1 121 ? 0.159 5.631 4.154 1.00 96.38 121 VAL A O 1
ATOM 939 N N . TRP A 1 122 ? -0.357 7.800 4.307 1.00 97.75 122 TRP A N 1
ATOM 940 C CA . TRP A 1 122 ? -0.659 7.924 2.877 1.00 97.75 122 TRP A CA 1
ATOM 941 C C . TRP A 1 122 ? 0.573 7.650 2.016 1.00 97.75 122 TRP A C 1
ATOM 943 O O . TRP A 1 122 ? 0.471 6.938 1.024 1.00 97.75 122 TRP A O 1
ATOM 953 N N . ARG A 1 123 ? 1.747 8.159 2.393 1.00 97.75 123 ARG A N 1
ATOM 954 C CA . ARG A 1 123 ? 3.008 7.896 1.679 1.00 97.75 123 ARG A CA 1
ATOM 955 C C . ARG A 1 123 ? 3.359 6.415 1.682 1.00 97.75 123 ARG A C 1
ATOM 957 O O . ARG A 1 123 ? 3.758 5.877 0.651 1.00 97.75 123 ARG A O 1
ATOM 964 N N . ASP A 1 124 ? 3.174 5.763 2.821 1.00 97.12 124 ASP A N 1
ATOM 965 C CA . ASP A 1 124 ? 3.385 4.331 2.982 1.00 97.12 124 ASP A CA 1
ATOM 966 C C . ASP A 1 124 ? 2.424 3.498 2.125 1.00 97.12 124 ASP A C 1
ATOM 968 O O . ASP A 1 124 ? 2.847 2.568 1.433 1.00 97.12 124 ASP A O 1
ATOM 972 N N . LEU A 1 125 ? 1.143 3.872 2.115 1.00 97.69 125 LEU A N 1
ATOM 973 C CA . LEU A 1 125 ? 0.132 3.265 1.257 1.00 97.69 125 LEU A CA 1
ATOM 974 C C . LEU A 1 125 ? 0.453 3.492 -0.223 1.00 97.69 125 LEU A C 1
ATOM 976 O O . LEU A 1 125 ? 0.468 2.542 -0.995 1.00 97.69 125 LEU A O 1
ATOM 980 N N . ALA A 1 126 ? 0.763 4.728 -0.612 1.00 97.75 126 ALA A N 1
ATOM 981 C CA . ALA A 1 126 ? 1.097 5.098 -1.982 1.00 97.75 126 ALA A CA 1
ATOM 982 C C . ALA A 1 126 ? 2.295 4.300 -2.503 1.00 97.75 126 ALA A C 1
ATOM 984 O O . ALA A 1 126 ? 2.269 3.817 -3.634 1.00 97.75 126 ALA A O 1
ATOM 985 N N . LEU A 1 127 ? 3.320 4.107 -1.666 1.00 97.94 127 LEU A N 1
ATOM 986 C CA . LEU A 1 127 ? 4.462 3.265 -1.997 1.00 97.94 127 LEU A CA 1
ATOM 987 C C . LEU A 1 127 ? 4.050 1.803 -2.201 1.00 97.94 127 LEU A C 1
ATOM 989 O O . LEU A 1 127 ? 4.464 1.187 -3.180 1.00 97.94 127 LEU A O 1
ATOM 993 N N . ALA A 1 128 ? 3.221 1.254 -1.310 1.00 97.38 128 ALA A N 1
ATOM 994 C CA . ALA A 1 128 ? 2.719 -0.110 -1.449 1.00 97.38 128 ALA A CA 1
ATOM 995 C C . ALA A 1 128 ? 1.913 -0.296 -2.750 1.00 97.38 128 ALA A C 1
ATOM 997 O O . ALA A 1 128 ? 2.099 -1.297 -3.437 1.00 97.38 128 ALA A O 1
ATOM 998 N N . GLU A 1 129 ? 1.080 0.679 -3.125 1.00 97.56 129 GLU A N 1
ATOM 999 C CA . GLU A 1 129 ? 0.293 0.662 -4.367 1.00 97.56 129 GLU A CA 1
ATOM 1000 C C . GLU A 1 129 ? 1.179 0.635 -5.615 1.00 97.56 129 GLU A C 1
ATOM 1002 O O . GLU A 1 129 ? 0.989 -0.193 -6.507 1.00 97.56 129 GLU A O 1
ATOM 1007 N N . VAL A 1 130 ? 2.183 1.515 -5.691 1.00 97.75 130 VAL A N 1
ATOM 1008 C CA . VAL A 1 130 ? 3.050 1.578 -6.879 1.00 97.75 130 VAL A CA 1
ATOM 1009 C C . VAL A 1 130 ? 3.991 0.376 -6.976 1.00 97.75 130 VAL A C 1
ATOM 1011 O O . VAL A 1 130 ? 4.319 -0.039 -8.086 1.00 97.75 130 VAL A O 1
ATOM 1014 N N . VAL A 1 131 ? 4.394 -0.217 -5.845 1.00 97.31 131 VAL A N 1
ATOM 1015 C CA . VAL A 1 131 ? 5.164 -1.472 -5.829 1.00 97.31 131 VAL A CA 1
ATOM 1016 C C . VAL A 1 131 ? 4.287 -2.645 -6.276 1.00 97.31 131 VAL A C 1
ATOM 1018 O O . VAL A 1 131 ? 4.723 -3.418 -7.129 1.00 97.31 131 VAL A O 1
ATOM 1021 N N . GLN A 1 132 ? 3.043 -2.748 -5.785 1.00 96.81 132 GLN A N 1
ATOM 1022 C CA . GLN A 1 132 ? 2.078 -3.758 -6.245 1.00 96.81 132 GLN A CA 1
ATOM 1023 C C . GLN A 1 132 ? 1.859 -3.647 -7.759 1.00 96.81 132 GLN A C 1
ATOM 1025 O O . GLN A 1 132 ? 1.955 -4.640 -8.482 1.00 96.81 132 GLN A O 1
ATOM 1030 N N . TYR A 1 133 ? 1.633 -2.426 -8.246 1.00 97.75 133 TYR A N 1
ATOM 1031 C CA . TYR A 1 133 ? 1.454 -2.156 -9.666 1.00 97.75 133 TYR A CA 1
ATOM 1032 C C . TYR A 1 133 ? 2.681 -2.535 -10.498 1.00 97.75 133 TYR A C 1
ATOM 1034 O O . TYR A 1 133 ? 2.548 -3.201 -11.522 1.00 97.75 133 TYR A O 1
ATOM 1042 N N . ALA A 1 134 ? 3.882 -2.146 -10.061 1.00 97.50 134 ALA A N 1
ATOM 1043 C CA . ALA A 1 134 ? 5.119 -2.494 -10.751 1.00 97.50 134 ALA A CA 1
ATOM 1044 C C . ALA A 1 134 ? 5.321 -4.012 -10.824 1.00 97.50 134 ALA A C 1
ATOM 1046 O O . ALA A 1 134 ? 5.665 -4.529 -11.886 1.00 97.50 134 ALA A O 1
ATOM 1047 N N . GLY A 1 135 ? 5.063 -4.728 -9.725 1.00 96.94 135 GLY A N 1
ATOM 1048 C CA . GLY A 1 135 ? 5.134 -6.187 -9.688 1.00 96.94 135 GLY A CA 1
ATOM 1049 C C . GLY A 1 135 ? 4.143 -6.833 -10.655 1.00 96.94 135 GLY A C 1
ATOM 1050 O O . GLY A 1 135 ? 4.515 -7.729 -11.412 1.00 96.94 135 GLY A O 1
ATOM 1051 N N . TRP A 1 136 ? 2.906 -6.336 -10.693 1.00 96.94 136 TRP A N 1
ATOM 1052 C CA . TRP A 1 136 ? 1.884 -6.797 -11.631 1.00 96.94 136 TRP A CA 1
ATOM 1053 C C . TRP A 1 136 ? 2.260 -6.536 -13.092 1.00 96.94 136 TRP A C 1
ATOM 1055 O O . TRP A 1 136 ? 2.174 -7.450 -13.907 1.00 96.94 136 TRP A O 1
ATOM 1065 N N . GLU A 1 137 ? 2.733 -5.336 -13.432 1.00 96.94 137 GLU A N 1
ATOM 1066 C CA . GLU A 1 137 ? 3.109 -4.982 -14.808 1.00 96.94 137 GLU A CA 1
ATOM 1067 C C . GLU A 1 137 ? 4.321 -5.805 -15.292 1.00 96.94 137 GLU A C 1
ATOM 1069 O O . GLU A 1 137 ? 4.356 -6.264 -16.441 1.00 96.94 137 GLU A O 1
ATOM 1074 N N . LEU A 1 138 ? 5.293 -6.057 -14.402 1.00 96.56 138 LEU A N 1
ATOM 1075 C CA . LEU A 1 138 ? 6.417 -6.967 -14.643 1.00 96.56 138 LEU A CA 1
ATOM 1076 C C . LEU A 1 138 ? 5.925 -8.392 -14.918 1.00 96.56 138 LEU A C 1
ATOM 1078 O O . LEU A 1 138 ? 6.275 -8.961 -15.953 1.00 96.56 138 LEU A O 1
ATOM 1082 N N . ALA A 1 139 ? 5.087 -8.944 -14.035 1.00 96.12 139 ALA A N 1
ATOM 1083 C CA . ALA A 1 139 ? 4.553 -10.299 -14.168 1.00 96.12 139 ALA A CA 1
ATOM 1084 C C . ALA A 1 139 ? 3.713 -10.463 -15.442 1.00 96.12 139 ALA A C 1
ATOM 1086 O O . ALA A 1 139 ? 3.897 -11.422 -16.190 1.00 96.12 139 ALA A O 1
ATOM 1087 N N . LYS A 1 140 ? 2.846 -9.488 -15.735 1.00 95.50 140 LYS A N 1
ATOM 1088 C CA . LYS A 1 140 ? 2.031 -9.431 -16.955 1.00 95.50 140 LYS A CA 1
ATOM 1089 C C . LYS A 1 140 ? 2.881 -9.460 -18.225 1.00 95.50 140 LYS A C 1
ATOM 1091 O O . LYS A 1 140 ? 2.466 -10.023 -19.233 1.00 95.50 140 LYS A O 1
ATOM 1096 N N . SER A 1 141 ? 4.075 -8.878 -18.165 1.00 93.25 141 SER A N 1
ATOM 1097 C CA . SER A 1 141 ? 5.033 -8.831 -19.272 1.00 93.25 141 SER A CA 1
ATOM 1098 C C . SER A 1 141 ? 6.026 -10.007 -19.276 1.00 93.25 141 SER A C 1
ATOM 1100 O O . SER A 1 141 ? 6.963 -10.004 -20.071 1.00 93.25 141 SER A O 1
ATOM 1102 N N . GLY A 1 142 ? 5.851 -11.006 -18.399 1.00 93.56 142 GLY A N 1
ATOM 1103 C CA . GLY A 1 142 ? 6.708 -12.195 -18.308 1.00 93.56 142 GLY A CA 1
ATOM 1104 C C . GLY A 1 142 ? 8.044 -11.982 -17.584 1.00 93.56 142 GLY A C 1
ATOM 1105 O O . GLY A 1 142 ? 8.928 -12.834 -17.664 1.00 93.56 142 GLY A O 1
ATOM 1106 N N . TYR A 1 143 ? 8.214 -10.858 -16.887 1.00 94.69 143 TYR A N 1
ATOM 1107 C CA . TYR A 1 143 ? 9.401 -10.556 -16.086 1.00 94.69 143 TYR A CA 1
ATOM 1108 C C . TYR A 1 143 ? 9.211 -10.941 -14.616 1.00 94.69 143 TYR A C 1
ATOM 1110 O O . TYR A 1 143 ? 8.104 -11.206 -14.152 1.00 94.69 143 TYR A O 1
ATOM 1118 N N . ASN A 1 144 ? 10.312 -10.958 -13.859 1.00 93.88 144 ASN A N 1
ATOM 1119 C CA . ASN A 1 144 ? 10.274 -11.278 -12.436 1.00 93.88 144 ASN A CA 1
ATOM 1120 C C . ASN A 1 144 ? 9.609 -10.134 -11.634 1.00 93.88 144 ASN A C 1
ATOM 1122 O O . ASN A 1 144 ? 10.196 -9.051 -11.552 1.00 93.88 144 ASN A O 1
ATOM 1126 N N . PRO A 1 145 ? 8.448 -10.358 -10.983 1.00 94.06 145 PRO A N 1
ATOM 1127 C CA . PRO A 1 145 ? 7.756 -9.326 -10.206 1.00 94.06 145 PRO A CA 1
ATOM 1128 C C . PRO A 1 145 ? 8.575 -8.804 -9.020 1.00 94.06 145 PRO A C 1
ATOM 1130 O O . PRO A 1 145 ? 8.422 -7.645 -8.642 1.00 94.06 145 PRO A O 1
ATOM 1133 N N . LYS A 1 146 ? 9.503 -9.605 -8.470 1.00 91.88 146 LYS A N 1
ATOM 1134 C CA . LYS A 1 146 ? 10.363 -9.193 -7.344 1.00 91.88 146 LYS A CA 1
ATOM 1135 C C . LYS A 1 146 ? 11.294 -8.029 -7.692 1.00 91.88 146 LYS A C 1
ATOM 1137 O O . LYS A 1 146 ? 11.823 -7.374 -6.802 1.00 91.88 146 LYS A O 1
ATOM 1142 N N . TRP A 1 147 ? 11.490 -7.718 -8.975 1.00 94.06 147 TRP A N 1
ATOM 1143 C CA . TRP A 1 147 ? 12.243 -6.523 -9.370 1.00 94.06 147 TRP A CA 1
ATOM 1144 C C . TRP A 1 147 ? 11.547 -5.216 -8.969 1.00 94.06 147 TRP A C 1
ATOM 1146 O O . TRP A 1 147 ? 12.222 -4.195 -8.847 1.00 94.06 147 TRP A O 1
ATOM 1156 N N . ALA A 1 148 ? 10.239 -5.240 -8.692 1.00 94.88 148 ALA A N 1
ATOM 1157 C CA . ALA A 1 148 ? 9.538 -4.103 -8.102 1.00 94.88 148 ALA A CA 1
ATOM 1158 C C . ALA A 1 148 ? 10.112 -3.722 -6.728 1.00 94.88 148 ALA A C 1
ATOM 1160 O O . ALA A 1 148 ? 10.291 -2.537 -6.446 1.00 94.88 148 ALA A O 1
ATOM 1161 N N . GLU A 1 149 ? 10.490 -4.709 -5.908 1.00 90.06 149 GLU A N 1
ATOM 1162 C CA . GLU A 1 149 ? 11.087 -4.477 -4.588 1.00 90.06 149 GLU A CA 1
ATOM 1163 C C . GLU A 1 149 ? 12.438 -3.762 -4.708 1.00 90.06 149 GLU A C 1
ATOM 1165 O O . GLU A 1 149 ? 12.708 -2.813 -3.968 1.00 90.06 149 GLU A O 1
ATOM 1170 N N . ALA A 1 150 ? 13.251 -4.130 -5.703 1.00 89.62 150 ALA A N 1
ATOM 1171 C CA . ALA A 1 150 ? 14.521 -3.460 -5.989 1.00 89.62 150 ALA A CA 1
ATOM 1172 C C . ALA A 1 150 ? 14.337 -1.991 -6.422 1.00 89.62 150 ALA A C 1
ATOM 1174 O O . ALA A 1 150 ? 15.227 -1.167 -6.218 1.00 89.62 150 ALA A O 1
ATOM 1175 N N . ALA A 1 151 ? 13.174 -1.640 -6.980 1.00 94.81 151 ALA A N 1
ATOM 1176 C CA . ALA A 1 151 ? 12.833 -0.278 -7.385 1.00 94.81 151 ALA A CA 1
ATOM 1177 C C . ALA A 1 151 ? 12.176 0.557 -6.269 1.00 94.81 151 ALA A C 1
ATOM 1179 O O . ALA A 1 151 ? 11.895 1.735 -6.493 1.00 94.81 151 ALA A O 1
ATOM 1180 N N . THR A 1 152 ? 11.955 0.006 -5.067 1.00 95.44 152 THR A N 1
ATOM 1181 C CA . THR A 1 152 ? 11.213 0.667 -3.971 1.00 95.44 152 THR A CA 1
ATOM 1182 C C . THR A 1 152 ? 11.744 2.065 -3.643 1.00 95.44 152 THR A C 1
ATOM 1184 O O . THR A 1 152 ? 10.961 3.005 -3.511 1.00 95.44 152 THR A O 1
ATOM 1187 N N . SER A 1 153 ? 13.068 2.236 -3.546 1.00 95.81 153 SER A N 1
ATOM 1188 C CA . SER A 1 153 ? 13.671 3.551 -3.264 1.00 95.81 153 SER A CA 1
ATOM 1189 C C . SER A 1 153 ? 13.373 4.561 -4.375 1.00 95.81 153 SER A C 1
ATOM 1191 O O . SER A 1 153 ? 13.057 5.715 -4.099 1.00 95.81 153 SER A O 1
ATOM 1193 N N . ASN A 1 154 ? 13.418 4.119 -5.633 1.00 96.62 154 ASN A N 1
ATOM 1194 C CA . ASN A 1 154 ? 13.195 4.977 -6.797 1.00 96.62 154 ASN A CA 1
ATOM 1195 C C . ASN A 1 154 ? 11.715 5.356 -6.935 1.00 96.62 154 ASN A C 1
ATOM 1197 O O . ASN A 1 154 ? 11.394 6.491 -7.282 1.00 96.62 154 ASN A O 1
ATOM 1201 N N . LEU A 1 155 ? 10.814 4.421 -6.625 1.00 97.62 155 LEU A N 1
ATOM 1202 C CA . LEU A 1 155 ? 9.372 4.659 -6.578 1.00 97.62 155 LEU A CA 1
ATOM 1203 C C . LEU A 1 155 ? 9.003 5.642 -5.458 1.00 97.62 155 LEU A C 1
ATOM 1205 O O . LEU A 1 155 ? 8.210 6.554 -5.684 1.00 97.62 155 LEU A O 1
ATOM 1209 N N . ARG A 1 156 ? 9.620 5.507 -4.276 1.00 97.38 156 ARG A N 1
ATOM 1210 C CA . ARG A 1 156 ? 9.443 6.445 -3.157 1.00 97.38 156 ARG A CA 1
ATOM 1211 C C . ARG A 1 156 ? 9.873 7.864 -3.534 1.00 97.38 156 ARG A C 1
ATOM 1213 O O . ARG A 1 156 ? 9.119 8.802 -3.303 1.00 97.38 156 ARG A O 1
ATOM 1220 N N . GLU A 1 157 ? 11.041 8.008 -4.156 1.00 96.50 157 GLU A N 1
ATOM 1221 C CA . GLU A 1 157 ? 11.528 9.294 -4.675 1.00 96.50 157 GLU A CA 1
ATOM 1222 C C . GLU A 1 157 ? 10.551 9.917 -5.686 1.00 96.50 157 GLU A C 1
ATOM 1224 O O . GLU A 1 157 ? 10.253 11.109 -5.618 1.00 96.50 157 GLU A O 1
ATOM 1229 N N . ALA A 1 158 ? 9.989 9.114 -6.597 1.00 97.38 158 ALA A N 1
ATOM 1230 C CA . ALA A 1 158 ? 9.006 9.597 -7.566 1.00 97.38 158 ALA A CA 1
ATOM 1231 C C . ALA A 1 158 ? 7.711 10.102 -6.896 1.00 97.38 158 ALA A C 1
ATOM 1233 O O . ALA A 1 158 ? 7.183 11.144 -7.294 1.00 97.38 158 ALA A O 1
ATOM 1234 N N . LEU A 1 159 ? 7.236 9.419 -5.849 1.00 97.50 159 LEU A N 1
ATOM 1235 C CA . LEU A 1 159 ? 6.029 9.782 -5.090 1.00 97.50 159 LEU A CA 1
ATOM 1236 C C . LEU A 1 159 ? 6.154 11.087 -4.287 1.00 97.50 159 LEU A C 1
ATOM 1238 O O . LEU A 1 159 ? 5.142 11.643 -3.862 1.00 97.50 159 LEU A O 1
ATOM 1242 N N . HIS A 1 160 ? 7.364 11.621 -4.092 1.00 95.31 160 HIS A N 1
ATOM 1243 C CA . HIS A 1 160 ? 7.533 12.963 -3.522 1.00 95.31 160 HIS A CA 1
ATOM 1244 C C . HIS A 1 160 ? 7.089 14.081 -4.473 1.00 95.31 160 HIS A C 1
ATOM 1246 O O . HIS A 1 160 ? 6.915 15.219 -4.039 1.00 95.31 160 HIS A O 1
ATOM 1252 N N . ILE A 1 161 ? 6.942 13.779 -5.763 1.00 95.38 161 ILE A N 1
ATOM 1253 C CA . ILE A 1 161 ? 6.656 14.762 -6.813 1.00 95.38 161 ILE A CA 1
ATOM 1254 C C . ILE A 1 161 ? 5.332 14.433 -7.503 1.00 95.38 161 ILE A C 1
ATOM 1256 O O . ILE A 1 161 ? 4.517 15.324 -7.739 1.00 95.38 161 ILE A O 1
ATOM 1260 N N . PHE A 1 162 ? 5.119 13.159 -7.813 1.00 97.75 162 PHE A N 1
ATOM 1261 C CA . PHE A 1 162 ? 4.013 12.681 -8.633 1.00 97.75 162 PHE A CA 1
ATOM 1262 C C . PHE A 1 162 ? 2.986 11.909 -7.799 1.00 97.75 162 PHE A C 1
ATOM 1264 O O . PHE A 1 162 ? 3.316 11.334 -6.761 1.00 97.75 162 PHE A O 1
ATOM 1271 N N . SER A 1 163 ? 1.741 11.870 -8.270 1.00 97.81 163 SER A N 1
ATOM 1272 C CA . SER A 1 163 ? 0.683 11.053 -7.667 1.00 97.81 163 SER A CA 1
ATOM 1273 C C . SER A 1 163 ? 0.851 9.563 -7.978 1.00 97.81 163 SER A C 1
ATOM 1275 O O . SER A 1 163 ? 1.636 9.181 -8.849 1.00 97.81 163 SER A O 1
ATOM 1277 N N . ILE A 1 164 ? 0.092 8.697 -7.296 1.00 98.00 164 ILE A N 1
ATOM 1278 C CA . ILE A 1 164 ? 0.122 7.241 -7.524 1.00 98.00 164 ILE A CA 1
ATOM 1279 C C . ILE A 1 164 ? -0.154 6.929 -9.002 1.00 98.00 164 ILE A C 1
ATOM 1281 O O . ILE A 1 164 ? 0.621 6.213 -9.637 1.00 98.00 164 ILE A O 1
ATOM 1285 N N . ALA A 1 165 ? -1.208 7.519 -9.572 1.00 97.69 165 ALA A N 1
ATOM 1286 C CA . ALA A 1 165 ? -1.614 7.303 -10.959 1.00 97.69 165 ALA A CA 1
ATOM 1287 C C . ALA A 1 165 ? -0.546 7.763 -11.970 1.00 97.69 165 ALA A C 1
ATOM 1289 O O . ALA A 1 165 ? -0.357 7.135 -13.014 1.00 97.69 165 ALA A O 1
ATOM 1290 N N . GLN A 1 166 ? 0.185 8.835 -11.659 1.00 98.25 166 GLN A N 1
ATOM 1291 C CA . GLN A 1 166 ? 1.303 9.310 -12.477 1.00 98.25 166 GLN A CA 1
ATOM 1292 C C . GLN A 1 166 ? 2.535 8.408 -12.347 1.00 98.25 166 GLN A C 1
ATOM 1294 O O . GLN A 1 166 ? 3.186 8.107 -13.347 1.00 98.25 166 GLN A O 1
ATOM 1299 N N . VAL A 1 167 ? 2.856 7.930 -11.142 1.00 98.25 167 VAL A N 1
ATOM 1300 C CA . VAL A 1 167 ? 3.970 6.990 -10.941 1.00 98.25 167 VAL A CA 1
ATOM 1301 C C . VAL A 1 167 ? 3.694 5.659 -11.642 1.00 98.25 167 VAL A C 1
ATOM 1303 O O . VAL A 1 167 ? 4.598 5.121 -12.275 1.00 98.25 167 VAL A O 1
ATOM 1306 N N . MET A 1 168 ? 2.448 5.173 -11.647 1.00 98.06 168 MET A N 1
ATOM 1307 C CA . MET A 1 168 ? 2.048 4.017 -12.462 1.00 98.06 168 MET A CA 1
ATOM 1308 C C . MET A 1 168 ? 2.358 4.241 -13.952 1.00 98.06 168 MET A C 1
ATOM 1310 O O . MET A 1 168 ? 2.921 3.364 -14.609 1.00 98.06 168 MET A O 1
ATOM 1314 N N . HIS A 1 169 ? 2.091 5.438 -14.485 1.00 98.00 169 HIS A N 1
ATOM 1315 C CA . HIS A 1 169 ? 2.466 5.774 -15.860 1.00 98.00 169 HIS A CA 1
ATOM 1316 C C . HIS A 1 169 ? 3.985 5.765 -16.086 1.00 98.00 169 HIS A C 1
ATOM 1318 O O . HIS A 1 169 ? 4.466 5.208 -17.074 1.00 98.00 169 HIS A O 1
ATOM 1324 N N . LEU A 1 170 ? 4.762 6.343 -15.165 1.00 97.88 170 LEU A N 1
ATOM 1325 C CA . LEU A 1 170 ? 6.226 6.314 -15.239 1.00 97.88 170 LEU A CA 1
ATOM 1326 C C . LEU A 1 170 ? 6.764 4.875 -15.202 1.00 97.88 170 LEU A C 1
ATOM 1328 O O . LEU A 1 170 ? 7.703 4.553 -15.933 1.00 97.88 170 LEU A O 1
ATOM 1332 N N . THR A 1 171 ? 6.130 3.989 -14.433 1.00 97.81 171 THR A N 1
ATOM 1333 C CA . THR A 1 171 ? 6.439 2.555 -14.420 1.00 97.81 171 THR A CA 1
ATOM 1334 C C . THR A 1 171 ? 6.172 1.900 -15.779 1.00 97.81 171 THR A C 1
ATOM 1336 O O . THR A 1 171 ? 7.014 1.136 -16.249 1.00 97.81 171 THR A O 1
ATOM 1339 N N . GLN A 1 172 ? 5.087 2.245 -16.483 1.00 97.25 172 GLN A N 1
ATOM 1340 C CA . GLN A 1 172 ? 4.856 1.760 -17.855 1.00 97.25 172 GLN A CA 1
ATOM 1341 C C . GLN A 1 172 ? 5.958 2.212 -18.826 1.00 97.25 172 GLN A C 1
ATOM 1343 O O . GLN A 1 172 ? 6.387 1.445 -19.691 1.00 97.25 172 GLN A O 1
ATOM 1348 N N . LEU A 1 173 ? 6.446 3.452 -18.698 1.00 97.19 173 LEU A N 1
ATOM 1349 C CA . LEU A 1 173 ? 7.570 3.943 -19.505 1.00 97.19 173 LEU A CA 1
ATOM 1350 C C . LEU A 1 173 ? 8.861 3.178 -19.188 1.00 97.19 173 LEU A C 1
ATOM 1352 O O . LEU A 1 173 ? 9.570 2.756 -20.107 1.00 97.19 173 LEU A O 1
ATOM 1356 N N . ALA A 1 174 ? 9.133 2.940 -17.903 1.00 97.12 174 ALA A N 1
ATOM 1357 C CA . ALA A 1 174 ? 10.264 2.133 -17.458 1.00 97.12 174 ALA A CA 1
ATOM 1358 C C . ALA A 1 174 ? 10.196 0.701 -18.009 1.00 97.12 174 ALA A C 1
ATOM 1360 O O . ALA A 1 174 ? 11.206 0.180 -18.481 1.00 97.12 174 ALA A O 1
ATOM 1361 N N . MET A 1 175 ? 9.006 0.101 -18.055 1.00 96.56 175 MET A N 1
ATOM 1362 C CA . MET A 1 175 ? 8.787 -1.224 -18.639 1.00 96.56 175 MET A CA 1
ATOM 1363 C C . MET A 1 175 ? 9.053 -1.271 -20.143 1.00 96.56 175 MET A C 1
ATOM 1365 O O . MET A 1 175 ? 9.712 -2.192 -20.624 1.00 96.56 175 MET A O 1
ATOM 1369 N N . ARG A 1 176 ? 8.623 -0.256 -20.902 1.00 95.56 176 ARG A N 1
ATOM 1370 C CA . ARG A 1 176 ? 8.941 -0.160 -22.340 1.00 95.56 176 ARG A CA 1
ATOM 1371 C C . ARG A 1 176 ? 10.448 -0.033 -22.580 1.00 95.56 176 ARG A C 1
ATOM 1373 O O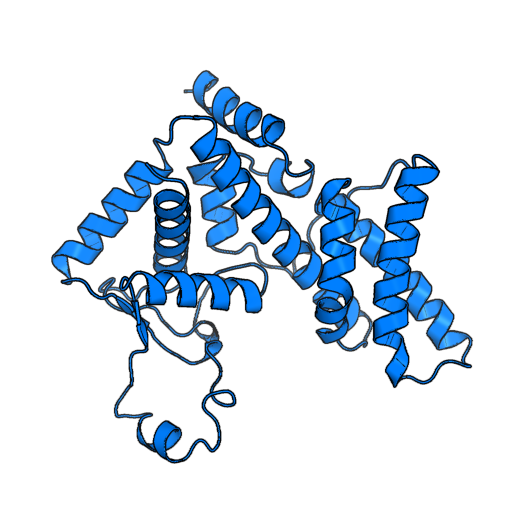 . ARG A 1 176 ? 10.980 -0.663 -23.493 1.00 95.56 176 ARG A O 1
ATOM 1380 N N . SER A 1 177 ? 11.137 0.747 -21.745 1.00 94.50 177 SER A N 1
ATOM 1381 C CA . SER A 1 177 ? 12.600 0.882 -21.779 1.00 94.50 177 SER A CA 1
ATOM 1382 C C . SER A 1 177 ? 13.304 -0.445 -21.470 1.00 94.50 177 SER A C 1
ATOM 1384 O O . SER A 1 177 ? 14.204 -0.861 -22.206 1.00 94.50 177 SER A O 1
ATOM 1386 N N . LEU A 1 178 ? 12.845 -1.157 -20.435 1.00 95.19 178 LEU A N 1
ATOM 1387 C CA . LEU A 1 178 ? 13.333 -2.487 -20.073 1.00 95.19 178 LEU A CA 1
ATOM 1388 C C . LEU A 1 178 ? 13.169 -3.478 -21.232 1.00 95.19 178 LEU A C 1
ATOM 1390 O O . LEU A 1 178 ? 14.132 -4.148 -21.603 1.00 95.19 178 LEU A O 1
ATOM 1394 N N . ALA A 1 179 ? 11.978 -3.537 -21.833 1.00 93.62 179 ALA A N 1
ATOM 1395 C CA . ALA A 1 179 ? 11.683 -4.427 -22.951 1.00 93.62 179 ALA A CA 1
ATOM 1396 C C . ALA A 1 179 ? 12.577 -4.137 -24.162 1.00 93.62 179 ALA A C 1
ATOM 1398 O O . ALA A 1 179 ? 13.200 -5.052 -24.703 1.00 93.62 179 ALA A O 1
ATOM 1399 N N . SER A 1 180 ? 12.728 -2.859 -24.533 1.00 93.50 180 SER A N 1
ATOM 1400 C CA . SER A 1 180 ? 13.634 -2.464 -25.616 1.00 93.50 180 SER A CA 1
ATOM 1401 C C . SER A 1 180 ? 15.086 -2.838 -25.319 1.00 93.50 180 SER A C 1
ATOM 1403 O O . SER A 1 180 ? 15.815 -3.205 -26.239 1.00 93.50 180 SER A O 1
ATOM 1405 N N . THR A 1 181 ? 15.523 -2.727 -24.064 1.00 91.75 181 THR A N 1
ATOM 1406 C CA . THR A 1 181 ? 16.892 -3.068 -23.661 1.00 91.75 181 THR A CA 1
ATOM 1407 C C . THR A 1 181 ? 17.120 -4.577 -23.708 1.00 91.75 181 THR A C 1
ATOM 1409 O O . THR A 1 181 ? 18.141 -5.026 -24.219 1.00 91.75 181 THR A O 1
ATOM 1412 N N . HIS A 1 182 ? 16.148 -5.366 -23.246 1.00 91.88 182 HIS A N 1
ATOM 1413 C CA . HIS A 1 182 ? 16.205 -6.824 -23.307 1.00 91.88 182 HIS A CA 1
ATOM 1414 C C . HIS A 1 182 ? 16.276 -7.327 -24.758 1.00 91.88 182 HIS A C 1
ATOM 1416 O O . HIS A 1 182 ? 17.116 -8.166 -25.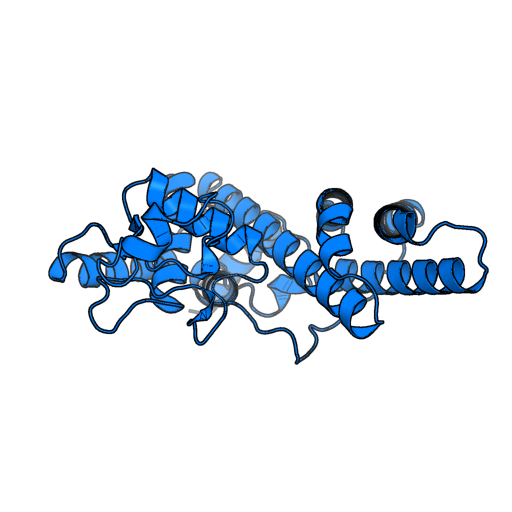073 1.00 91.88 182 HIS A O 1
ATOM 1422 N N . GLN A 1 183 ? 15.457 -6.766 -25.656 1.00 90.69 183 GLN A N 1
ATOM 1423 C CA . GLN A 1 183 ? 15.411 -7.153 -27.072 1.00 90.69 183 GLN A CA 1
ATOM 1424 C C . GLN A 1 183 ? 16.693 -6.830 -27.846 1.00 90.69 183 GLN A C 1
ATOM 1426 O O . GLN A 1 183 ? 17.076 -7.587 -28.732 1.00 90.69 183 GLN A O 1
ATOM 1431 N N . ARG A 1 184 ? 17.365 -5.717 -27.525 1.00 90.62 184 ARG A N 1
ATOM 1432 C CA . ARG A 1 184 ? 18.640 -5.344 -28.164 1.00 90.62 184 ARG A CA 1
ATOM 1433 C C . ARG A 1 184 ? 19.792 -6.285 -27.794 1.00 90.62 184 ARG A C 1
ATOM 1435 O O . ARG A 1 184 ? 20.799 -6.298 -28.496 1.00 90.62 184 ARG A O 1
ATOM 1442 N N . GLY A 1 185 ? 19.646 -7.067 -26.723 1.00 82.12 185 GLY A N 1
ATOM 1443 C CA . GLY A 1 185 ? 20.706 -7.923 -26.198 1.00 82.12 185 GLY A CA 1
ATOM 1444 C C . GLY A 1 185 ? 21.851 -7.131 -25.553 1.00 82.12 185 GLY A C 1
ATOM 1445 O O . GLY A 1 185 ? 21.818 -5.907 -25.448 1.00 82.12 185 GLY A O 1
ATOM 1446 N N . GLY A 1 186 ? 22.872 -7.841 -25.068 1.00 77.31 186 GLY A N 1
ATOM 1447 C CA 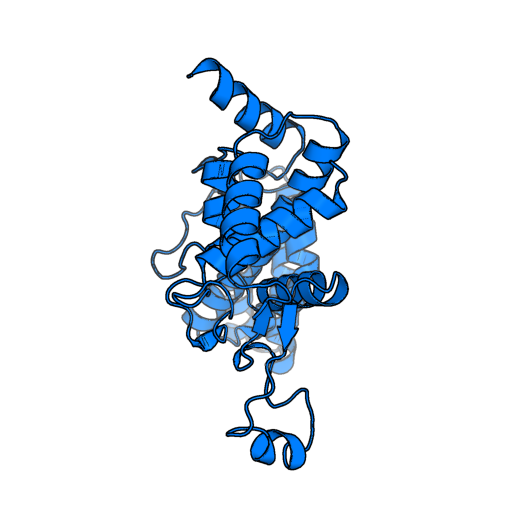. GLY A 1 186 ? 24.089 -7.236 -24.502 1.00 77.31 186 GLY A CA 1
ATOM 1448 C C . GLY A 1 186 ? 24.064 -6.951 -22.995 1.00 77.31 186 GLY A C 1
ATOM 1449 O O . GLY A 1 186 ? 25.097 -6.596 -22.431 1.00 77.31 186 GLY A O 1
ATOM 1450 N N . ILE A 1 187 ? 22.934 -7.160 -22.314 1.00 81.81 187 ILE A N 1
ATOM 1451 C CA . ILE A 1 187 ? 22.848 -7.120 -20.847 1.00 81.81 187 ILE A CA 1
ATOM 1452 C C . ILE A 1 187 ? 22.509 -8.514 -20.326 1.00 81.81 187 ILE A C 1
ATOM 1454 O O . ILE A 1 187 ? 21.572 -9.153 -20.799 1.00 81.81 187 ILE A O 1
ATOM 1458 N N . ALA A 1 188 ? 23.264 -8.978 -19.328 1.00 82.88 188 ALA A N 1
ATOM 1459 C CA . ALA A 1 188 ? 22.968 -10.228 -18.638 1.00 82.88 188 ALA A CA 1
ATOM 1460 C C . ALA A 1 188 ? 21.579 -10.168 -17.984 1.00 82.88 188 ALA A C 1
ATOM 1462 O O . ALA A 1 188 ? 21.255 -9.187 -17.310 1.00 82.88 188 ALA A O 1
ATOM 1463 N N . SER A 1 189 ? 20.784 -11.233 -18.113 1.00 80.50 189 SER A N 1
ATOM 1464 C CA . SER A 1 189 ? 19.415 -11.300 -17.577 1.00 80.50 189 SER A CA 1
ATOM 1465 C C . SER A 1 189 ? 19.334 -11.004 -16.073 1.00 80.50 189 SER A C 1
ATOM 1467 O O . SER A 1 189 ? 18.338 -10.459 -15.605 1.00 80.50 189 SER A O 1
ATOM 1469 N N . SER A 1 190 ? 20.406 -11.279 -15.323 1.00 84.62 190 SER A N 1
ATOM 1470 C CA . SER A 1 190 ? 20.533 -10.962 -13.895 1.00 84.62 190 SER A CA 1
ATOM 1471 C C . SER A 1 190 ? 20.497 -9.461 -13.577 1.00 84.62 190 SER A C 1
ATOM 1473 O O . SER A 1 190 ? 20.135 -9.088 -12.466 1.00 84.62 190 SER A O 1
ATOM 1475 N N . ARG A 1 191 ? 20.840 -8.587 -14.533 1.00 90.19 191 ARG A N 1
ATOM 1476 C CA . ARG A 1 191 ? 20.884 -7.125 -14.347 1.00 90.19 191 ARG A CA 1
ATOM 1477 C C . ARG A 1 191 ? 19.603 -6.408 -14.766 1.00 90.19 191 ARG A C 1
ATOM 1479 O O . ARG A 1 191 ? 19.476 -5.211 -14.520 1.00 90.19 191 ARG A O 1
ATOM 1486 N N . LEU A 1 192 ? 18.657 -7.109 -15.388 1.00 91.19 192 LEU A N 1
ATOM 1487 C CA . LEU A 1 192 ? 17.424 -6.509 -15.905 1.00 91.19 192 LEU A CA 1
ATOM 1488 C C . LEU A 1 192 ? 16.575 -5.858 -14.798 1.00 91.19 192 LEU A C 1
ATOM 1490 O O . LEU A 1 192 ? 15.988 -4.804 -15.031 1.00 91.19 192 LEU A O 1
ATOM 1494 N N . GLY A 1 193 ? 16.593 -6.399 -13.576 1.00 92.19 193 GLY A N 1
ATOM 1495 C CA . GLY A 1 193 ? 15.942 -5.762 -12.425 1.00 92.19 193 GLY A CA 1
ATOM 1496 C C . GLY A 1 193 ? 16.532 -4.392 -12.071 1.00 92.19 193 GLY A C 1
ATOM 1497 O O . GLY A 1 193 ? 15.790 -3.445 -11.821 1.00 92.19 193 GLY A O 1
ATOM 1498 N N . THR A 1 194 ? 17.859 -4.246 -12.131 1.00 93.50 194 THR A N 1
ATOM 1499 C CA . THR A 1 194 ? 18.529 -2.950 -11.931 1.00 93.50 194 THR A CA 1
ATOM 1500 C C . THR A 1 194 ? 18.197 -1.979 -13.061 1.00 93.50 194 THR A C 1
ATOM 1502 O O . THR A 1 194 ? 17.875 -0.828 -12.797 1.00 93.50 194 THR A O 1
ATOM 1505 N N . VAL A 1 195 ? 18.182 -2.450 -14.314 1.00 94.56 195 VAL A N 1
ATOM 1506 C CA . VAL A 1 195 ? 17.801 -1.625 -15.478 1.00 94.56 195 VAL A CA 1
ATOM 1507 C C . VAL A 1 195 ? 16.378 -1.081 -15.336 1.00 94.56 195 VAL A C 1
ATOM 1509 O O . VAL A 1 195 ? 16.127 0.084 -15.653 1.00 94.56 195 VAL A O 1
ATOM 1512 N N . PHE A 1 196 ? 15.448 -1.906 -14.849 1.00 96.50 196 PHE A N 1
ATOM 1513 C CA . PHE A 1 196 ? 14.086 -1.474 -14.550 1.00 96.50 196 PHE A CA 1
ATOM 1514 C C . PHE A 1 196 ? 14.071 -0.370 -13.486 1.00 96.50 196 PHE A C 1
ATOM 1516 O O . PHE A 1 196 ? 13.528 0.709 -13.732 1.00 96.50 196 PHE A O 1
ATOM 1523 N N . ALA A 1 197 ? 14.717 -0.608 -12.341 1.00 95.62 197 ALA A N 1
ATOM 1524 C CA . ALA A 1 197 ? 14.789 0.359 -11.252 1.00 95.62 197 ALA A CA 1
ATOM 1525 C C . ALA A 1 197 ? 15.406 1.694 -11.712 1.00 95.62 197 ALA A C 1
ATOM 1527 O O . ALA A 1 197 ? 14.838 2.759 -11.454 1.00 95.62 197 ALA A O 1
ATOM 1528 N N . ASP A 1 198 ? 16.521 1.649 -12.441 1.00 95.75 198 ASP A N 1
ATOM 1529 C CA . ASP A 1 198 ? 17.197 2.831 -12.982 1.00 95.75 198 ASP A CA 1
ATOM 1530 C C . ASP A 1 198 ? 16.312 3.583 -13.981 1.00 95.75 198 ASP A C 1
ATOM 1532 O O . ASP A 1 198 ? 16.276 4.815 -13.973 1.00 95.75 198 ASP A O 1
ATOM 1536 N N . SER A 1 199 ? 15.549 2.857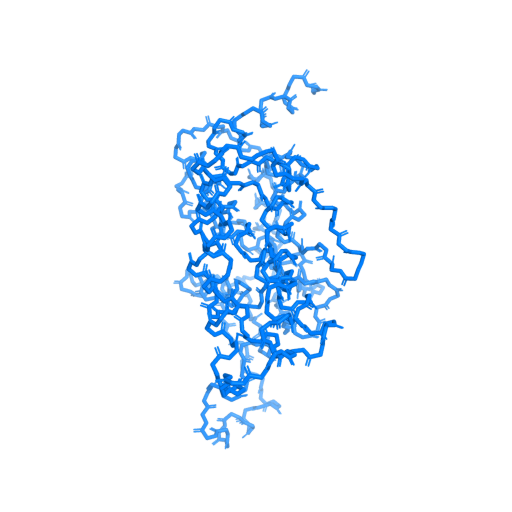 -14.805 1.00 96.56 199 SER A N 1
ATOM 1537 C CA . SER A 1 199 ? 14.612 3.452 -15.762 1.00 96.56 199 SER A CA 1
ATOM 1538 C C . SER A 1 199 ? 13.493 4.224 -15.059 1.00 96.56 199 SER A C 1
ATOM 1540 O O . SER A 1 199 ? 13.168 5.329 -15.491 1.00 96.56 199 SER A O 1
ATOM 1542 N N . VAL A 1 200 ? 12.944 3.707 -13.950 1.00 97.00 200 VAL A N 1
ATOM 1543 C CA . VAL A 1 200 ? 11.950 4.433 -13.131 1.00 97.00 200 VAL A CA 1
ATOM 1544 C C . VAL A 1 200 ? 12.524 5.771 -12.655 1.00 97.00 200 VAL A C 1
ATOM 1546 O O . VAL A 1 200 ? 11.923 6.823 -12.878 1.00 97.00 200 VAL A O 1
ATOM 1549 N N . SER A 1 201 ? 13.724 5.751 -12.065 1.00 95.69 201 SER A N 1
ATOM 1550 C CA . SER A 1 201 ? 14.405 6.966 -11.591 1.00 95.69 201 SER A CA 1
ATOM 1551 C C . SER A 1 201 ? 14.740 7.931 -12.733 1.00 95.69 201 SER A C 1
ATOM 1553 O O . SER A 1 201 ? 14.602 9.149 -12.597 1.00 95.69 201 SER A O 1
ATOM 1555 N N . TYR A 1 202 ? 15.172 7.407 -13.882 1.00 97.06 202 TYR A N 1
ATOM 1556 C CA . TYR A 1 202 ? 15.459 8.197 -15.075 1.00 97.06 202 TYR A CA 1
ATOM 1557 C C . TYR A 1 202 ? 14.218 8.955 -15.559 1.00 97.06 202 TYR A C 1
ATOM 1559 O O . TYR A 1 202 ? 14.277 10.178 -15.699 1.00 97.06 202 TYR A O 1
ATOM 1567 N N . PHE A 1 203 ? 13.088 8.269 -15.758 1.00 97.38 203 PHE A N 1
ATOM 1568 C CA . PHE A 1 203 ? 11.862 8.914 -16.234 1.00 97.38 203 PHE A CA 1
ATOM 1569 C C . PHE A 1 203 ? 11.278 9.886 -15.209 1.00 97.38 203 PHE A C 1
ATOM 1571 O O . PHE A 1 203 ? 10.866 10.975 -15.600 1.00 97.38 203 PHE A O 1
ATOM 1578 N N . ALA A 1 204 ? 11.308 9.562 -13.913 1.00 96.69 204 ALA A N 1
ATOM 1579 C CA . ALA A 1 204 ? 10.855 10.477 -12.865 1.00 96.69 204 ALA A CA 1
ATOM 1580 C C . ALA A 1 204 ? 11.689 11.770 -12.826 1.00 96.69 204 ALA A C 1
ATOM 1582 O O . ALA A 1 204 ? 11.139 12.875 -12.831 1.00 96.69 204 ALA A O 1
ATOM 1583 N N . ARG A 1 205 ? 13.027 11.658 -12.854 1.00 96.56 205 ARG A N 1
ATOM 1584 C CA . ARG A 1 205 ? 13.924 12.827 -12.878 1.00 96.56 205 ARG A CA 1
ATOM 1585 C C . ARG A 1 205 ? 13.746 13.651 -14.144 1.00 96.56 205 ARG A C 1
ATOM 1587 O O . ARG A 1 205 ? 13.676 14.875 -14.064 1.00 96.56 205 ARG A O 1
ATOM 1594 N N . ARG A 1 206 ? 13.648 12.994 -15.299 1.00 96.69 206 ARG A N 1
ATOM 1595 C CA . ARG A 1 206 ? 13.453 13.668 -16.583 1.00 96.69 206 ARG A CA 1
ATOM 1596 C C . ARG A 1 206 ? 12.123 14.413 -16.629 1.00 96.69 206 ARG A C 1
ATOM 1598 O O . ARG A 1 206 ? 12.119 15.593 -16.954 1.00 96.69 206 ARG A O 1
ATOM 1605 N N . ALA A 1 207 ? 11.033 13.772 -16.206 1.00 96.19 207 ALA A N 1
ATOM 1606 C CA . ALA A 1 207 ? 9.721 14.401 -16.116 1.00 96.19 207 ALA A CA 1
ATOM 1607 C C . ALA A 1 207 ? 9.733 15.637 -15.202 1.00 96.19 207 ALA A C 1
ATOM 1609 O O . ALA A 1 207 ? 9.141 16.657 -15.548 1.00 96.19 207 ALA A O 1
ATOM 1610 N N . LYS A 1 208 ? 10.460 15.585 -14.074 1.00 95.50 208 LYS A N 1
ATOM 1611 C CA . LYS A 1 208 ? 10.643 16.735 -13.173 1.00 95.50 208 LYS A CA 1
ATOM 1612 C C . LYS A 1 208 ? 11.432 17.872 -13.834 1.00 95.50 208 LYS A C 1
ATOM 1614 O O . LYS A 1 208 ? 10.993 19.017 -13.801 1.00 95.50 208 LYS A O 1
ATOM 1619 N N . LEU A 1 209 ? 12.602 17.567 -14.402 1.00 96.06 209 LEU A N 1
ATOM 1620 C CA . LEU A 1 209 ? 13.522 18.563 -14.971 1.00 96.06 209 LEU A CA 1
ATOM 1621 C C . LEU A 1 209 ? 12.945 19.236 -16.219 1.00 96.06 209 LEU A C 1
ATOM 1623 O O . LEU A 1 209 ? 13.037 20.452 -16.367 1.00 96.06 209 LEU A O 1
ATOM 1627 N N . GLU A 1 210 ? 12.320 18.449 -17.089 1.00 95.75 210 GLU A N 1
ATOM 1628 C CA . GLU A 1 210 ? 11.722 18.913 -18.343 1.00 95.75 210 GLU A CA 1
ATOM 1629 C C . GLU A 1 210 ? 10.254 19.349 -18.177 1.00 95.75 210 GLU A C 1
ATOM 1631 O O . GLU A 1 210 ? 9.619 19.732 -19.157 1.00 95.75 210 GLU A O 1
ATOM 1636 N N . LYS A 1 211 ? 9.708 19.311 -16.951 1.00 94.12 211 LYS A N 1
ATOM 1637 C CA . LYS A 1 211 ? 8.328 19.711 -16.613 1.00 94.12 211 LYS A CA 1
ATOM 1638 C C . LYS A 1 211 ? 7.266 19.012 -17.471 1.00 94.12 211 LYS A C 1
ATOM 1640 O O . LYS A 1 211 ? 6.346 19.647 -17.986 1.00 94.12 211 LYS A O 1
ATOM 1645 N N . TRP A 1 212 ? 7.392 17.698 -17.635 1.00 94.69 212 TRP A N 1
ATOM 1646 C CA . TRP A 1 212 ? 6.418 16.914 -18.390 1.00 94.69 212 TRP A CA 1
ATOM 1647 C C . TRP A 1 212 ? 5.040 16.956 -17.726 1.00 94.69 212 TRP A C 1
ATOM 1649 O O . TRP A 1 212 ? 4.914 16.802 -16.511 1.00 94.69 212 TRP A O 1
ATOM 1659 N N . THR A 1 213 ? 3.989 17.054 -18.539 1.00 93.31 213 THR A N 1
ATOM 1660 C CA . THR A 1 213 ? 2.625 16.738 -18.102 1.00 93.31 213 THR A CA 1
ATOM 1661 C C . THR A 1 213 ? 2.462 15.220 -18.081 1.00 93.31 213 THR A C 1
ATOM 1663 O O . THR A 1 213 ? 2.114 14.599 -19.087 1.00 93.31 213 THR A O 1
ATOM 1666 N N . VAL A 1 214 ? 2.785 14.608 -16.940 1.00 94.31 214 VAL A N 1
ATOM 1667 C CA . VAL A 1 214 ? 2.700 13.154 -16.759 1.00 94.31 214 VAL A CA 1
ATOM 1668 C C . VAL A 1 214 ? 1.233 12.734 -16.743 1.00 94.31 214 VAL A C 1
ATOM 1670 O O . VAL A 1 214 ? 0.441 13.245 -15.951 1.00 94.31 214 VAL A O 1
ATOM 1673 N N . ARG A 1 215 ? 0.874 11.810 -17.639 1.00 94.75 215 ARG A N 1
ATOM 1674 C CA . ARG A 1 215 ? -0.482 11.262 -17.720 1.00 94.75 215 ARG A CA 1
ATOM 1675 C C . ARG A 1 215 ? -0.786 10.415 -16.491 1.00 94.75 215 ARG A C 1
ATOM 1677 O O . ARG A 1 215 ? 0.088 9.719 -15.984 1.00 94.75 215 ARG A O 1
ATOM 1684 N N . GLU A 1 216 ? -2.038 10.445 -16.064 1.00 94.81 216 GLU A N 1
ATOM 1685 C CA . GLU A 1 216 ? -2.554 9.564 -15.024 1.00 94.81 216 GLU A CA 1
ATOM 1686 C C . GLU A 1 216 ? -3.040 8.254 -15.638 1.00 94.81 216 GLU A C 1
ATOM 1688 O O . GLU A 1 216 ? -3.631 8.232 -16.721 1.00 94.81 216 GLU A O 1
ATOM 1693 N N . VAL A 1 217 ? -2.768 7.151 -14.947 1.00 94.19 217 VAL A N 1
ATOM 1694 C CA . VAL A 1 217 ? -3.223 5.816 -15.326 1.00 94.19 217 VAL A CA 1
ATOM 1695 C C . VAL A 1 217 ? -4.221 5.327 -14.286 1.00 94.19 217 VAL A C 1
ATOM 1697 O O . VAL A 1 217 ? -3.957 5.378 -13.086 1.00 94.19 217 VAL A O 1
ATOM 1700 N N . ALA A 1 218 ? -5.372 4.849 -14.758 1.00 91.62 218 ALA A N 1
ATOM 1701 C CA . ALA A 1 218 ? -6.372 4.224 -13.903 1.00 91.62 218 ALA A CA 1
ATOM 1702 C C . ALA A 1 218 ? -5.860 2.886 -13.349 1.00 91.62 218 ALA A C 1
ATOM 1704 O O . ALA A 1 218 ? -5.113 2.168 -14.022 1.00 91.62 218 ALA A O 1
ATOM 1705 N N . ARG A 1 219 ? -6.300 2.531 -12.136 1.00 91.38 219 ARG A N 1
ATOM 1706 C CA . ARG A 1 219 ? -5.973 1.239 -11.526 1.00 91.38 219 ARG A CA 1
ATOM 1707 C C . ARG A 1 219 ? -6.480 0.093 -12.423 1.00 91.38 219 ARG A C 1
ATOM 1709 O O . ARG A 1 219 ? -7.651 0.115 -12.805 1.00 91.38 219 ARG A O 1
ATOM 1716 N N . PRO A 1 220 ? -5.641 -0.908 -12.739 1.00 93.81 220 PRO A N 1
ATOM 1717 C CA . PRO A 1 220 ? -6.091 -2.131 -13.399 1.00 93.81 220 PRO A CA 1
ATOM 1718 C C . PRO A 1 220 ? -7.176 -2.850 -12.591 1.00 93.81 220 PRO A C 1
ATOM 1720 O O . PRO A 1 220 ? -7.086 -2.922 -11.366 1.00 93.81 220 PRO A O 1
ATOM 1723 N N . ALA A 1 221 ? -8.173 -3.424 -13.266 1.00 91.12 221 ALA A N 1
ATOM 1724 C CA . ALA A 1 221 ? -9.271 -4.138 -12.607 1.00 91.12 221 ALA A CA 1
ATOM 1725 C C . ALA A 1 221 ? -8.796 -5.398 -11.856 1.00 91.12 221 ALA A C 1
ATOM 1727 O O . ALA A 1 221 ? -9.453 -5.853 -10.925 1.00 91.12 221 ALA A O 1
ATOM 1728 N N . GLU A 1 222 ? -7.646 -5.948 -12.248 1.00 93.31 222 GLU A N 1
ATOM 1729 C CA . GLU A 1 222 ? -7.019 -7.116 -11.634 1.00 93.31 222 GLU A CA 1
ATOM 1730 C C . GLU A 1 222 ? -6.353 -6.809 -10.284 1.00 93.31 222 GLU A C 1
ATOM 1732 O O . GLU A 1 222 ? -6.022 -7.739 -9.549 1.00 93.31 222 GLU A O 1
ATOM 1737 N N . LEU A 1 223 ? -6.138 -5.529 -9.954 1.00 92.56 223 LEU A N 1
ATOM 1738 C CA . LEU A 1 223 ? -5.537 -5.120 -8.687 1.00 92.56 223 LEU A CA 1
ATOM 1739 C C . LEU A 1 223 ? -6.624 -4.743 -7.670 1.00 92.56 223 LEU A C 1
ATOM 1741 O O . LEU A 1 223 ? -7.242 -3.683 -7.803 1.00 92.56 223 LEU A O 1
ATOM 1745 N N . PRO A 1 224 ? -6.861 -5.571 -6.635 1.00 91.12 224 PRO A N 1
ATOM 1746 C CA . PRO A 1 224 ? -7.872 -5.285 -5.623 1.00 91.12 224 PRO A CA 1
ATOM 1747 C C . PRO A 1 224 ? -7.509 -4.057 -4.779 1.00 91.12 224 PRO A C 1
ATOM 1749 O O . PRO A 1 224 ? -6.339 -3.799 -4.486 1.00 91.12 224 PRO A O 1
ATOM 1752 N N . ILE A 1 225 ? -8.531 -3.325 -4.334 1.00 92.94 225 ILE A N 1
ATOM 1753 C CA . ILE A 1 225 ? -8.384 -2.301 -3.294 1.00 92.94 225 ILE A CA 1
ATOM 1754 C C . ILE A 1 225 ? -8.324 -3.013 -1.943 1.00 92.94 225 ILE A C 1
ATOM 1756 O O . ILE A 1 225 ? -9.142 -3.886 -1.657 1.00 92.94 225 ILE A O 1
ATOM 1760 N N . SER A 1 226 ? -7.350 -2.653 -1.114 1.00 96.12 226 SER A N 1
ATOM 1761 C CA . SER A 1 226 ? -7.148 -3.303 0.176 1.00 96.12 226 SER A CA 1
ATOM 1762 C C . SER A 1 226 ? -8.019 -2.717 1.289 1.00 96.12 226 SER A C 1
ATOM 1764 O O . SER A 1 226 ? -8.488 -1.574 1.214 1.00 96.12 226 SER A O 1
ATOM 1766 N N . ALA A 1 227 ? -8.181 -3.477 2.372 1.00 96.50 227 ALA A N 1
ATOM 1767 C CA . ALA A 1 227 ? -8.972 -3.075 3.531 1.00 96.50 227 ALA A CA 1
ATOM 1768 C C . ALA A 1 227 ? -8.485 -1.748 4.136 1.00 96.50 227 ALA A C 1
ATOM 1770 O O . ALA A 1 227 ? -9.290 -0.847 4.380 1.00 96.50 227 ALA A O 1
ATOM 1771 N N . ILE A 1 228 ? -7.165 -1.586 4.318 1.00 97.19 228 ILE A N 1
ATOM 1772 C CA . ILE A 1 228 ? -6.605 -0.338 4.859 1.00 97.19 228 ILE A CA 1
ATOM 1773 C C . ILE A 1 228 ? -6.819 0.862 3.930 1.00 97.19 228 ILE A C 1
ATOM 1775 O O . ILE A 1 228 ? -7.090 1.952 4.419 1.00 97.19 228 ILE A O 1
ATOM 1779 N N . VAL A 1 229 ? -6.742 0.684 2.606 1.00 96.94 229 VAL A N 1
ATOM 1780 C CA . VAL A 1 229 ? -6.966 1.777 1.646 1.00 96.94 229 VAL A CA 1
ATOM 1781 C C . VAL A 1 229 ? -8.423 2.204 1.696 1.00 96.94 229 VAL A C 1
ATOM 1783 O O . VAL A 1 229 ? -8.710 3.395 1.778 1.00 96.94 229 VAL A O 1
ATOM 1786 N N . THR A 1 230 ? -9.344 1.244 1.732 1.00 95.62 230 THR A N 1
ATOM 1787 C CA . THR A 1 230 ? -10.781 1.504 1.885 1.00 95.62 230 THR A CA 1
ATOM 1788 C C . THR A 1 230 ? -11.058 2.304 3.159 1.00 95.62 230 THR A C 1
ATOM 1790 O O . THR A 1 230 ? -11.671 3.367 3.106 1.00 95.62 230 THR A O 1
ATOM 1793 N N . LEU A 1 231 ? -10.531 1.848 4.298 1.00 95.31 231 LEU A N 1
ATOM 1794 C CA . LEU A 1 231 ? -10.670 2.522 5.589 1.00 95.31 231 LEU A CA 1
ATOM 1795 C C . LEU A 1 231 ? -10.084 3.947 5.558 1.00 95.31 231 LEU A C 1
ATOM 1797 O O . LEU A 1 231 ? -10.744 4.916 5.936 1.00 95.31 231 LEU A O 1
ATOM 1801 N N . PHE A 1 232 ? -8.858 4.084 5.053 1.00 96.31 232 PHE A N 1
ATOM 1802 C CA . PHE A 1 232 ? -8.142 5.354 4.985 1.00 96.31 232 PHE A CA 1
ATOM 1803 C C . PHE A 1 232 ? -8.865 6.378 4.104 1.00 96.31 232 PHE A C 1
ATOM 1805 O O . PHE A 1 232 ? -9.020 7.538 4.487 1.00 96.31 232 PHE A O 1
ATOM 1812 N N . THR A 1 233 ? -9.324 5.956 2.927 1.00 95.25 233 THR A N 1
ATOM 1813 C CA . THR A 1 233 ? -9.898 6.845 1.908 1.00 95.25 233 THR A CA 1
ATOM 1814 C C . THR A 1 233 ? -11.366 7.160 2.127 1.00 95.25 233 THR A C 1
ATOM 1816 O O . THR A 1 233 ? -11.778 8.248 1.747 1.00 95.25 233 THR A O 1
ATOM 1819 N N . GLN A 1 234 ? -12.149 6.256 2.721 1.00 93.06 234 GLN A N 1
ATOM 1820 C CA . GLN A 1 234 ? -13.595 6.439 2.878 1.00 93.06 234 GLN A CA 1
ATOM 1821 C C . GLN A 1 234 ? -13.975 6.950 4.267 1.00 93.06 234 GLN A C 1
ATOM 1823 O O . GLN A 1 234 ? -14.872 7.779 4.387 1.00 93.06 234 GLN A O 1
ATOM 1828 N N . GLN A 1 235 ? -13.305 6.468 5.316 1.00 90.94 235 GLN A N 1
ATOM 1829 C CA . GLN A 1 235 ? -13.691 6.765 6.696 1.00 90.94 235 GLN A CA 1
ATOM 1830 C C . GLN A 1 235 ? -12.829 7.869 7.310 1.00 90.94 235 GLN A C 1
ATOM 1832 O O . GLN A 1 235 ? -13.363 8.782 7.931 1.00 90.94 235 GLN A O 1
ATOM 1837 N N . VAL A 1 236 ? -11.511 7.801 7.103 1.00 92.81 236 VAL A N 1
ATOM 1838 C CA . VAL A 1 236 ? -10.543 8.659 7.805 1.00 92.81 236 VAL A CA 1
ATOM 1839 C C . VAL A 1 236 ? -10.313 9.990 7.094 1.00 92.81 236 VAL A C 1
ATOM 1841 O O . VAL A 1 236 ? -10.512 11.051 7.677 1.00 92.81 236 VAL A O 1
ATOM 1844 N N . THR A 1 237 ? -9.889 9.947 5.830 1.00 92.81 237 THR A N 1
ATOM 1845 C CA . THR A 1 237 ? -9.494 11.155 5.079 1.00 92.81 237 THR A CA 1
ATOM 1846 C C . THR A 1 237 ? -10.556 11.649 4.111 1.00 92.81 237 THR A C 1
ATOM 1848 O O . THR A 1 237 ? -10.550 12.828 3.768 1.00 92.81 237 THR A O 1
ATOM 1851 N N . ARG A 1 238 ? -11.457 10.761 3.664 1.00 92.19 238 ARG A N 1
ATOM 1852 C CA . ARG A 1 238 ? -12.473 11.043 2.633 1.00 92.19 238 ARG A CA 1
ATOM 1853 C C . ARG A 1 238 ? -11.866 11.543 1.314 1.00 92.19 238 ARG A C 1
ATOM 1855 O O . ARG A 1 238 ? -12.460 12.346 0.602 1.00 92.19 238 ARG A O 1
ATOM 1862 N N . LEU A 1 239 ? -10.666 11.058 0.987 1.00 92.75 239 LEU A N 1
ATOM 1863 C CA . LEU A 1 239 ? -10.002 11.326 -0.291 1.00 92.75 239 LEU A CA 1
ATOM 1864 C C . LEU A 1 239 ? -10.720 10.663 -1.475 1.00 92.75 239 LEU A C 1
ATOM 1866 O O . LEU A 1 239 ? -10.691 11.210 -2.571 1.00 92.75 239 LEU A O 1
ATOM 1870 N N . HIS A 1 240 ? -11.362 9.506 -1.270 1.00 92.00 240 HIS A N 1
ATOM 1871 C CA . HIS A 1 240 ? -12.014 8.738 -2.341 1.00 92.00 240 HIS A CA 1
ATOM 1872 C C . HIS A 1 240 ? -11.112 8.602 -3.587 1.00 92.00 240 HIS A C 1
ATOM 1874 O O . HIS A 1 240 ? -9.990 8.110 -3.469 1.00 92.00 240 HIS A O 1
ATOM 1880 N N . ASP A 1 241 ? -11.562 9.062 -4.756 1.00 89.00 241 ASP A N 1
ATOM 1881 C CA . ASP A 1 241 ? -10.822 8.973 -6.021 1.00 89.00 241 ASP A CA 1
ATOM 1882 C C . ASP A 1 241 ? -9.552 9.844 -6.037 1.00 89.00 241 ASP A C 1
ATOM 1884 O O . ASP A 1 241 ? -8.572 9.514 -6.712 1.00 89.00 241 ASP A O 1
ATOM 1888 N N . GLU A 1 242 ? -9.509 10.918 -5.236 1.00 93.62 242 GLU A N 1
ATOM 1889 C CA . GLU A 1 242 ? -8.336 11.797 -5.125 1.00 93.62 242 GLU A CA 1
ATOM 1890 C C . GLU A 1 242 ? -7.132 11.109 -4.479 1.00 93.62 242 GLU A C 1
ATOM 1892 O O . GLU A 1 242 ? -6.002 11.580 -4.614 1.00 93.62 242 GLU A O 1
ATOM 1897 N N . TYR A 1 243 ? -7.354 9.975 -3.811 1.00 96.38 243 TYR A N 1
ATOM 1898 C CA . TYR A 1 243 ? -6.303 9.170 -3.199 1.00 96.38 243 TYR A CA 1
ATOM 1899 C C . TYR A 1 243 ? -5.194 8.791 -4.190 1.00 96.38 243 TYR A C 1
ATOM 1901 O O . TYR A 1 243 ? -4.017 8.787 -3.823 1.00 96.38 243 TYR A O 1
ATOM 1909 N N . ALA A 1 244 ? -5.568 8.471 -5.434 1.00 95.88 244 ALA A N 1
ATOM 1910 C CA . ALA A 1 244 ? -4.628 8.033 -6.461 1.00 95.88 244 ALA A CA 1
ATOM 1911 C C . ALA A 1 244 ? -4.118 9.178 -7.347 1.00 95.88 244 ALA A C 1
ATOM 1913 O O . ALA A 1 244 ? -3.013 9.082 -7.886 1.00 95.88 244 ALA A O 1
ATOM 1914 N N . THR A 1 245 ? -4.909 10.239 -7.511 1.00 96.12 245 THR A N 1
ATOM 1915 C CA . THR A 1 245 ? -4.637 11.319 -8.472 1.00 96.12 245 THR A CA 1
ATOM 1916 C C . THR A 1 245 ? -3.914 12.506 -7.844 1.00 96.12 245 THR A C 1
ATOM 1918 O O . THR A 1 245 ? -3.154 13.185 -8.532 1.00 96.12 245 THR A O 1
ATOM 1921 N N . ARG A 1 246 ? -4.045 12.729 -6.529 1.00 96.06 246 ARG A N 1
ATOM 1922 C CA . ARG A 1 246 ? -3.296 13.778 -5.822 1.00 96.06 246 ARG A CA 1
ATOM 1923 C C . ARG A 1 246 ? -1.972 13.268 -5.277 1.00 96.06 246 ARG A C 1
ATOM 1925 O O . ARG A 1 246 ? -1.850 12.138 -4.810 1.00 96.06 246 ARG A O 1
ATOM 1932 N N . THR A 1 247 ? -0.970 14.140 -5.302 1.00 95.75 247 THR A N 1
ATOM 1933 C CA . THR A 1 247 ? 0.313 13.882 -4.643 1.00 95.75 247 THR A CA 1
ATOM 1934 C C . THR A 1 247 ? 0.131 13.941 -3.119 1.00 95.75 247 THR A C 1
ATOM 1936 O O . THR A 1 247 ? -0.432 14.929 -2.622 1.00 95.75 247 THR A O 1
ATOM 1939 N N . PRO A 1 248 ? 0.622 12.938 -2.360 1.00 96.88 248 PRO A N 1
ATOM 1940 C CA . PRO A 1 248 ? 0.518 12.923 -0.905 1.00 96.88 248 PRO A CA 1
ATOM 1941 C C . PRO A 1 248 ? 1.090 14.196 -0.270 1.00 96.88 248 PRO A C 1
ATOM 1943 O O . PRO A 1 248 ? 2.290 14.474 -0.347 1.00 96.88 248 PRO A O 1
ATOM 1946 N N . SER A 1 249 ? 0.229 14.983 0.374 1.00 96.69 249 SER A N 1
ATOM 1947 C CA . SER A 1 249 ? 0.607 16.232 1.042 1.00 96.69 249 SER A CA 1
ATOM 1948 C C . SER A 1 249 ? -0.355 16.575 2.179 1.00 96.69 249 SER A C 1
ATOM 1950 O O . SER A 1 249 ? -1.536 16.238 2.117 1.00 96.69 249 SER A O 1
ATOM 1952 N N . VAL A 1 250 ? 0.137 17.296 3.195 1.00 96.31 250 VAL A N 1
ATOM 1953 C CA . VAL A 1 250 ? -0.692 17.783 4.318 1.00 96.31 250 VAL A CA 1
ATOM 1954 C C . VAL A 1 250 ? -1.872 18.608 3.804 1.00 96.31 250 VAL A C 1
ATOM 1956 O O . VAL A 1 250 ? -2.999 18.425 4.254 1.00 96.31 250 VAL A O 1
ATOM 1959 N N . ALA A 1 251 ? -1.623 19.475 2.818 1.00 95.38 251 ALA A N 1
ATOM 1960 C CA . ALA A 1 251 ? -2.650 20.316 2.217 1.00 95.38 251 ALA A CA 1
ATOM 1961 C C . ALA A 1 251 ? -3.782 19.489 1.588 1.00 95.38 251 ALA A C 1
ATOM 1963 O O . ALA A 1 251 ? -4.947 19.817 1.786 1.00 95.38 251 ALA A O 1
ATOM 1964 N N . ALA A 1 252 ? -3.456 18.403 0.878 1.00 94.94 252 ALA A N 1
ATOM 1965 C CA . ALA A 1 252 ? -4.463 17.531 0.276 1.00 94.94 252 ALA A CA 1
ATOM 1966 C C . ALA A 1 252 ? -5.286 16.767 1.327 1.00 94.94 252 ALA A C 1
ATOM 1968 O O . ALA A 1 252 ? -6.498 16.648 1.168 1.00 94.94 252 ALA A O 1
ATOM 1969 N N . VAL A 1 253 ? -4.659 16.299 2.414 1.00 94.00 253 VAL A N 1
ATOM 1970 C CA . VAL A 1 253 ? -5.377 15.643 3.524 1.00 94.00 253 VAL A CA 1
ATOM 1971 C C . VAL A 1 253 ? -6.334 16.623 4.206 1.00 94.00 253 VAL A C 1
ATOM 1973 O O . VAL A 1 253 ? -7.505 16.306 4.401 1.00 94.00 253 VAL A O 1
ATOM 1976 N N . LEU A 1 254 ? -5.858 17.828 4.532 1.00 94.81 254 LEU A N 1
ATOM 1977 C CA . LEU A 1 254 ? -6.669 18.858 5.182 1.00 94.81 254 LEU A CA 1
ATOM 1978 C C . LEU A 1 254 ? -7.862 19.280 4.313 1.00 94.81 254 LEU A C 1
ATOM 1980 O O . LEU A 1 254 ? -8.987 19.364 4.801 1.00 94.81 254 LEU A O 1
ATOM 1984 N N . ASP A 1 255 ? -7.626 19.525 3.027 1.00 94.06 255 ASP A N 1
ATOM 1985 C CA . ASP A 1 255 ? -8.661 19.870 2.047 1.00 94.06 255 ASP A CA 1
ATOM 1986 C C . ASP A 1 255 ? -9.736 18.768 1.951 1.00 94.06 255 ASP A C 1
ATOM 1988 O O . ASP A 1 255 ? -10.928 19.043 2.089 1.00 94.06 255 ASP A O 1
ATOM 1992 N N . ALA A 1 256 ? -9.338 17.496 1.850 1.00 92.38 256 ALA A N 1
ATOM 1993 C CA . ALA A 1 256 ? -10.284 16.378 1.828 1.00 92.38 256 ALA A CA 1
ATOM 1994 C C . ALA A 1 256 ? -11.123 16.278 3.120 1.00 92.38 256 ALA A C 1
ATOM 1996 O O . ALA A 1 256 ? -12.354 16.196 3.063 1.00 92.38 256 ALA A O 1
ATOM 1997 N N . MET A 1 257 ? -10.478 16.374 4.288 1.00 90.94 257 MET A N 1
ATOM 1998 C CA . MET A 1 257 ? -11.155 16.301 5.588 1.00 90.94 257 MET A CA 1
ATOM 1999 C C . MET A 1 257 ? -12.077 17.499 5.860 1.00 90.94 257 MET A C 1
ATOM 2001 O O . MET A 1 257 ? -13.072 17.356 6.571 1.00 90.94 257 MET A O 1
ATOM 2005 N N . THR A 1 258 ? -11.772 18.681 5.320 1.00 89.12 258 THR A N 1
ATOM 2006 C CA . THR A 1 258 ? -12.592 19.891 5.510 1.00 89.12 258 THR A CA 1
ATOM 2007 C C . THR A 1 258 ? -13.801 19.926 4.582 1.00 89.12 258 THR A C 1
ATOM 2009 O O . THR A 1 258 ? -14.906 20.174 5.064 1.00 89.12 258 THR A O 1
ATOM 2012 N N . ARG A 1 259 ? -13.653 19.587 3.292 1.00 85.88 259 ARG A N 1
ATOM 2013 C CA . ARG A 1 259 ? -14.794 19.491 2.353 1.00 85.88 259 ARG A CA 1
ATOM 2014 C C . ARG A 1 259 ? -15.852 18.505 2.822 1.00 85.88 259 ARG A C 1
ATOM 2016 O O . ARG A 1 259 ? -17.050 18.749 2.732 1.00 85.88 259 ARG A O 1
ATOM 2023 N N . ALA A 1 260 ? -15.395 17.401 3.384 1.00 71.12 260 ALA A N 1
ATOM 2024 C CA . ALA A 1 260 ? -16.237 16.398 3.998 1.00 71.12 260 ALA A CA 1
ATOM 2025 C C . ALA A 1 260 ? -17.126 16.914 5.141 1.00 71.12 260 ALA A C 1
ATOM 2027 O O . ALA A 1 260 ? -18.171 16.324 5.412 1.00 71.12 260 ALA A O 1
ATOM 2028 N N . ARG A 1 261 ? -16.701 17.975 5.833 1.00 66.50 261 ARG A N 1
ATOM 2029 C CA . ARG A 1 261 ? -17.442 18.581 6.945 1.00 66.50 261 ARG A CA 1
ATOM 2030 C C . ARG A 1 261 ? -18.434 19.638 6.478 1.00 66.50 261 ARG A C 1
ATOM 2032 O O . ARG A 1 261 ? -19.427 19.831 7.152 1.00 66.50 261 ARG A O 1
ATOM 2039 N N . SER A 1 262 ? -18.195 20.293 5.342 1.00 62.91 262 SER A N 1
ATOM 2040 C CA . SER A 1 262 ? -19.131 21.282 4.783 1.00 62.91 262 SER A CA 1
ATOM 2041 C C . SER A 1 262 ? -20.346 20.666 4.079 1.00 62.91 262 SER A C 1
ATOM 2043 O O . SER A 1 262 ? -21.259 21.393 3.707 1.00 62.91 262 SER A O 1
ATOM 2045 N N . VAL A 1 263 ? -20.331 19.351 3.841 1.00 56.78 263 VAL A N 1
ATOM 2046 C CA . VAL A 1 263 ? -21.400 18.612 3.139 1.00 56.78 263 VAL A CA 1
ATOM 2047 C C . VAL A 1 263 ? -22.339 17.880 4.118 1.00 56.78 263 VAL A C 1
ATOM 2049 O O . VAL A 1 263 ? -23.385 17.391 3.699 1.00 56.78 263 VAL A O 1
ATOM 2052 N N . ASN A 1 264 ? -22.000 17.849 5.412 1.00 45.47 264 ASN A N 1
ATOM 2053 C CA . ASN A 1 264 ? -22.835 17.311 6.494 1.00 45.47 264 ASN A CA 1
ATOM 2054 C C . ASN A 1 264 ? -23.474 18.443 7.299 1.00 45.47 264 ASN A C 1
ATOM 2056 O O . ASN A 1 264 ? -24.607 18.229 7.781 1.00 45.47 264 ASN A O 1
#

Sequence (264 aa):
MDSNDLTATLYFAAAVRAGADSSLTRLLPLQRLKEPLSPHESFSQRMLFALQALGVIQPELSLSNAEDWLTAKDWFEMGPQTLAWRICWSPGDCRERNAMANALLSGIEPSNDVLNALLDVWRDLALAEVVQYAGWELAKSGYNPKWAEAATSNLREALHIFSIAQVMHLTQLAMRSLASTHQRGGIASSRLGTVFADSVSYFARRAKLEKWTVREVARPAELPISAIVTLFTQQVTRLHDEYATRTPSVAAVLDAMTRARSVN

Secondary structure (DSSP, 8-state):
--HHHHHHHHHHHHHHHHHB-TTSSEEPPGGG-SS-SSSSHHHHHHHHHHHHHTTSEEE---HHHHHHHHH-S-TTTS-TTT--EEESS-HHHHHHHHHHHHHHHHT----HHHHHHHHHHHHHHHHHHHHHHHHHHHHHTTS-TTHHHHTHHHHHHHHTTS-HHHHHHHHHHHHHHHHHHHHH--S-GGGHHHHHHHHHHHHHHHHHHTT--PPP-PPPTTSPPPHHHHIIIIIIS--TTHHHHS---HHHHHHHHHHHHHT-

Radius of gyration: 20.16 Å; chains: 1; bounding box: 47×51×54 Å

Foldseek 3Di:
DFLLVLLLLLLLLLQLVFAADPLLFKGAAQLPTPFHSALAPVVNVVSVVSCVVVVQKDFDDDPVCVVVVVPPPDPPVCPSRHTMIGGRDDSVVSVVSSVVSLVCQQPDDDDPRNLVSLLVVLLSRLLSNLLSLLLVVQVVVVHHSCLSVVLSVLLSVLLQPFFSQLLSQLLVQLVVQLVVDVVVDDDDSVCSSVSSSVSSNVSSVCCVVVVDPRDGHDDDPPRGHGSSNCSSCVRHQVCVVVSRHDRRDSVSSVVSNVVVVVVD

pLDDT: mean 88.58, std 12.66, range [44.16, 98.25]